Protein AF-A0A7I4FNL6-F1 (afdb_monomer_lite)

Structure (mmCIF, N/CA/C/O backbone):
data_AF-A0A7I4FNL6-F1
#
_entry.id   AF-A0A7I4FNL6-F1
#
loop_
_atom_site.group_PDB
_atom_site.id
_atom_site.type_symbol
_atom_site.label_atom_id
_atom_site.label_alt_id
_atom_site.label_comp_id
_atom_site.label_asym_id
_atom_site.label_entity_id
_atom_site.label_seq_id
_atom_site.pdbx_PDB_ins_code
_atom_site.Cartn_x
_atom_site.Cartn_y
_atom_site.Cartn_z
_atom_site.occupancy
_atom_site.B_iso_or_equiv
_atom_site.auth_seq_id
_atom_site.auth_comp_id
_atom_site.auth_asym_id
_atom_site.auth_atom_id
_atom_site.pdbx_PDB_model_num
ATOM 1 N N . MET A 1 1 ? 36.552 72.054 -56.072 1.00 45.53 1 MET A N 1
ATOM 2 C CA . MET A 1 1 ? 37.497 70.924 -55.935 1.00 45.53 1 MET A CA 1
ATOM 3 C C . MET A 1 1 ? 37.411 70.364 -54.522 1.00 45.53 1 MET A C 1
ATOM 5 O O . MET A 1 1 ? 38.025 70.955 -53.651 1.00 45.53 1 MET A O 1
ATOM 9 N N . HIS A 1 2 ? 36.645 69.297 -54.278 1.00 42.47 2 HIS A N 1
ATOM 10 C CA . HIS A 1 2 ? 36.885 68.317 -53.201 1.00 42.47 2 HIS A CA 1
ATOM 11 C C . HIS A 1 2 ? 35.805 67.223 -53.221 1.00 42.47 2 HIS A C 1
ATOM 13 O O . HIS A 1 2 ? 34.643 67.510 -53.480 1.00 42.47 2 HIS A O 1
ATOM 19 N N . ASN A 1 3 ? 36.231 65.998 -52.903 1.00 47.38 3 ASN A N 1
ATOM 20 C CA . ASN A 1 3 ? 35.445 64.810 -52.549 1.00 47.38 3 ASN A CA 1
ATOM 21 C C . ASN A 1 3 ? 34.586 64.124 -53.620 1.00 47.38 3 ASN A C 1
ATOM 23 O O . ASN A 1 3 ? 33.379 64.304 -53.679 1.00 47.38 3 ASN A O 1
ATOM 27 N N . ASN A 1 4 ? 35.207 63.196 -54.363 1.00 49.97 4 ASN A N 1
ATOM 28 C CA . ASN A 1 4 ? 34.493 62.043 -54.937 1.00 49.97 4 ASN A CA 1
ATOM 29 C C . ASN A 1 4 ? 35.347 60.758 -55.063 1.00 49.97 4 ASN A C 1
ATOM 31 O O . ASN A 1 4 ? 35.081 59.904 -55.902 1.00 49.97 4 ASN A O 1
ATOM 35 N N . ARG A 1 5 ? 36.392 60.587 -54.233 1.00 48.09 5 ARG A N 1
ATOM 36 C CA . ARG A 1 5 ? 37.308 59.421 -54.299 1.00 48.09 5 ARG A CA 1
ATOM 37 C C . ARG A 1 5 ? 37.172 58.391 -53.168 1.00 48.09 5 ARG A C 1
ATOM 39 O O . ARG A 1 5 ? 37.912 57.418 -53.170 1.00 48.09 5 ARG A O 1
ATOM 46 N N . VAL A 1 6 ? 36.233 58.556 -52.232 1.00 51.78 6 VAL A N 1
ATOM 47 C CA . VAL A 1 6 ? 36.168 57.702 -51.022 1.00 51.78 6 VAL A CA 1
ATOM 48 C C . VAL A 1 6 ? 35.180 56.525 -51.152 1.00 51.78 6 VAL A C 1
ATOM 50 O O . VAL A 1 6 ? 35.317 55.538 -50.440 1.00 51.78 6 VAL A O 1
ATOM 53 N N . GLY A 1 7 ? 34.231 56.561 -52.098 1.00 47.56 7 GLY A N 1
ATOM 54 C CA . GLY A 1 7 ? 33.171 55.538 -52.208 1.00 47.56 7 GLY A CA 1
ATOM 55 C C . GLY A 1 7 ? 33.548 54.237 -52.934 1.00 47.56 7 GLY A C 1
ATOM 56 O O . GLY A 1 7 ? 32.938 53.204 -52.683 1.00 47.56 7 GLY A O 1
ATOM 57 N N . TYR A 1 8 ? 34.557 54.255 -53.812 1.00 49.22 8 TYR A N 1
ATOM 58 C CA . TYR A 1 8 ? 34.950 53.063 -54.583 1.00 49.22 8 TYR A CA 1
ATOM 59 C C . TYR A 1 8 ? 35.929 52.147 -53.836 1.00 49.22 8 TYR A C 1
ATOM 61 O O . TYR A 1 8 ? 36.007 50.959 -54.136 1.00 49.22 8 TYR A O 1
ATOM 69 N N . PHE A 1 9 ? 36.653 52.672 -52.844 1.00 49.28 9 PHE A N 1
ATOM 70 C CA . PHE A 1 9 ? 37.642 51.894 -52.092 1.00 49.28 9 PHE A CA 1
ATOM 71 C C . PHE A 1 9 ? 36.999 51.051 -50.980 1.00 49.28 9 PHE A C 1
ATOM 73 O O . PHE A 1 9 ? 37.459 49.948 -50.697 1.00 49.28 9 PHE A O 1
ATOM 80 N N . THR A 1 10 ? 35.895 51.520 -50.393 1.00 52.59 10 THR A N 1
ATOM 81 C CA . THR A 1 10 ? 35.144 50.777 -49.368 1.00 52.59 10 THR A CA 1
ATOM 82 C C . THR A 1 10 ? 34.332 49.630 -49.972 1.00 52.59 10 THR A C 1
ATOM 84 O O . THR A 1 10 ? 34.358 48.524 -49.443 1.00 52.59 10 THR A O 1
ATOM 87 N N . PHE A 1 11 ? 33.725 49.833 -51.146 1.00 51.38 11 PHE A N 1
ATOM 88 C CA . PHE A 1 11 ? 32.967 48.783 -51.840 1.00 51.38 11 PHE A CA 1
ATOM 89 C C . PHE A 1 11 ? 33.837 47.602 -52.300 1.00 51.38 11 PHE A C 1
ATOM 91 O O . PHE A 1 11 ? 33.385 46.458 -52.297 1.00 51.38 11 PHE A O 1
ATOM 98 N N . PHE A 1 12 ? 35.094 47.858 -52.673 1.00 53.97 12 PHE A N 1
ATOM 99 C CA . PHE A 1 12 ? 36.017 46.806 -53.107 1.00 53.97 12 PHE A CA 1
ATOM 100 C C . PHE A 1 12 ? 36.556 45.982 -51.925 1.00 53.97 12 PHE A C 1
ATOM 102 O O . PHE A 1 12 ? 36.733 44.771 -52.046 1.00 53.97 12 PHE A O 1
ATOM 109 N N . ILE A 1 13 ? 36.750 46.614 -50.761 1.00 59.34 13 ILE A N 1
ATOM 110 C CA . ILE A 1 13 ? 37.157 45.939 -49.518 1.00 59.34 13 ILE A CA 1
ATOM 111 C C . ILE A 1 13 ? 36.021 45.061 -48.969 1.00 59.34 13 ILE A C 1
ATOM 113 O O . ILE A 1 13 ? 36.279 43.938 -48.534 1.00 59.34 13 ILE A O 1
ATOM 117 N N . ASP A 1 14 ? 34.766 45.509 -49.056 1.00 52.34 14 ASP A N 1
ATOM 118 C CA . ASP A 1 14 ? 33.613 44.718 -48.606 1.00 52.34 14 ASP A CA 1
ATOM 119 C C . ASP A 1 14 ? 33.331 43.506 -49.511 1.00 52.34 14 ASP A C 1
ATOM 121 O O . ASP A 1 14 ? 32.979 42.430 -49.014 1.00 52.34 14 ASP A O 1
ATOM 125 N N . LEU A 1 15 ? 33.568 43.621 -50.826 1.00 56.22 15 LEU A N 1
ATOM 126 C CA . LEU A 1 15 ? 33.456 42.481 -51.743 1.00 56.22 15 LEU A CA 1
ATOM 127 C C . LEU A 1 15 ? 34.573 41.450 -51.522 1.00 56.22 15 LEU A C 1
ATOM 129 O O . LEU A 1 15 ? 34.306 40.248 -51.552 1.00 56.22 15 LEU A O 1
ATOM 133 N N . LEU A 1 16 ? 35.803 41.901 -51.246 1.00 57.47 16 LEU A N 1
ATOM 134 C CA . LEU A 1 16 ? 36.919 41.014 -50.903 1.00 57.47 16 LEU A CA 1
ATOM 135 C C . LEU A 1 16 ? 36.714 40.321 -49.548 1.00 57.47 16 LEU A C 1
ATOM 137 O O . LEU A 1 16 ? 37.002 39.131 -49.442 1.00 57.47 16 LEU A O 1
ATOM 141 N N . ASN A 1 17 ? 36.149 40.999 -48.543 1.00 55.69 17 ASN A N 1
ATOM 142 C CA . ASN A 1 17 ? 35.817 40.377 -47.255 1.00 55.69 17 ASN A CA 1
ATOM 143 C C . ASN A 1 17 ? 34.655 39.375 -47.362 1.00 55.69 17 ASN A C 1
ATOM 145 O O . ASN A 1 17 ? 34.716 38.309 -46.746 1.00 55.69 17 ASN A O 1
ATOM 149 N N . SER A 1 18 ? 33.634 39.651 -48.185 1.00 53.25 18 SER A N 1
ATOM 150 C CA . SER A 1 18 ? 32.565 38.677 -48.465 1.00 53.25 18 SER A CA 1
ATOM 151 C C . SER A 1 18 ? 33.068 37.453 -49.236 1.00 53.25 18 SER A C 1
ATOM 153 O O . SER A 1 18 ? 32.655 36.333 -48.931 1.00 53.25 18 SER A O 1
ATOM 155 N N . LEU A 1 19 ? 34.001 37.626 -50.183 1.00 53.78 19 LEU A N 1
ATOM 156 C CA . LEU A 1 19 ? 34.633 36.497 -50.871 1.00 53.78 19 LEU A CA 1
ATOM 157 C C . LEU A 1 19 ? 35.568 35.699 -49.951 1.00 53.78 19 LEU A C 1
ATOM 159 O O . LEU A 1 19 ? 35.604 34.478 -50.058 1.00 53.78 19 LEU A O 1
ATOM 163 N N . TYR A 1 20 ? 36.280 36.347 -49.023 1.00 53.34 20 TYR A N 1
ATOM 164 C CA . TYR A 1 20 ? 37.160 35.669 -48.062 1.00 53.34 20 TYR A CA 1
ATOM 165 C C . TYR A 1 20 ? 36.369 34.832 -47.042 1.00 53.34 20 TYR A C 1
ATOM 167 O O . TYR A 1 20 ? 36.775 33.723 -46.698 1.00 53.34 20 TYR A O 1
ATOM 175 N N . LEU A 1 21 ? 35.187 35.302 -46.625 1.00 48.88 21 LEU A N 1
ATOM 176 C CA . LEU A 1 21 ? 34.258 34.540 -45.780 1.00 48.88 21 LEU A CA 1
ATOM 177 C C . LEU A 1 21 ? 33.591 33.365 -46.520 1.00 48.88 21 LEU A C 1
ATOM 179 O O . LEU A 1 21 ? 33.299 32.345 -45.895 1.00 48.88 21 LEU A O 1
ATOM 183 N N . LEU A 1 22 ? 33.397 33.464 -47.840 1.00 48.88 22 LEU A N 1
ATOM 184 C CA . LEU A 1 22 ? 32.888 32.370 -48.682 1.00 48.88 22 LEU A CA 1
ATOM 185 C C . LEU A 1 22 ? 33.974 31.339 -49.050 1.00 48.88 22 LEU A C 1
ATOM 187 O O . LEU A 1 22 ? 33.689 30.141 -49.062 1.00 48.88 22 LEU A O 1
ATOM 191 N N . LEU A 1 23 ? 35.219 31.771 -49.294 1.00 46.91 23 LEU A N 1
ATOM 192 C CA . LEU A 1 23 ? 36.354 30.886 -49.597 1.00 46.91 23 LEU A CA 1
ATOM 193 C C . LEU A 1 23 ? 36.931 30.179 -48.369 1.00 46.91 23 LEU A C 1
ATOM 195 O O . LEU A 1 23 ? 37.600 29.158 -48.521 1.00 46.91 23 LEU A O 1
ATOM 199 N N . GLN A 1 24 ? 36.654 30.661 -47.156 1.00 44.50 24 GLN A N 1
ATOM 200 C CA . GLN A 1 24 ? 37.117 29.984 -45.950 1.00 44.50 24 GLN A CA 1
ATOM 201 C C . GLN A 1 24 ? 36.397 28.681 -45.637 1.00 44.50 24 GLN A C 1
ATOM 203 O O . GLN A 1 24 ? 36.792 28.055 -44.659 1.00 44.50 24 GLN A O 1
ATOM 208 N N . GLY A 1 25 ? 35.413 28.237 -46.438 1.00 44.91 25 GLY A N 1
ATOM 209 C CA . GLY A 1 25 ? 34.984 26.832 -46.472 1.00 44.91 25 GLY A CA 1
ATOM 210 C C . GLY A 1 25 ? 34.739 26.207 -45.095 1.00 44.91 25 GLY A C 1
ATOM 211 O O . GLY A 1 25 ? 34.832 24.990 -44.932 1.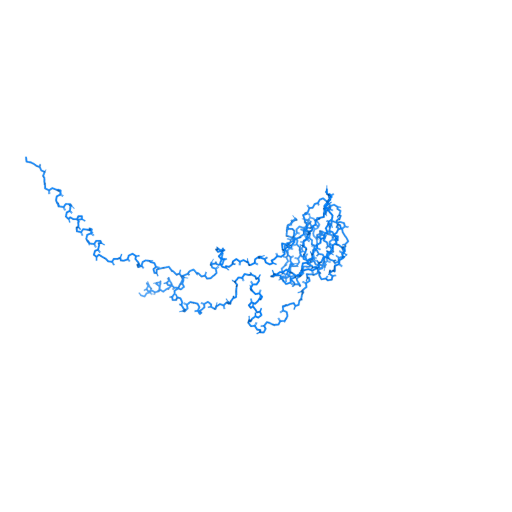00 44.91 25 GLY A O 1
ATOM 212 N N . LEU A 1 26 ? 34.439 27.030 -44.086 1.00 43.41 26 LEU A N 1
ATOM 213 C CA . LEU A 1 26 ? 34.191 26.616 -42.721 1.00 43.41 26 LEU A CA 1
ATOM 214 C C . LEU A 1 26 ? 32.729 26.247 -42.711 1.00 43.41 26 LEU A C 1
ATOM 216 O O . LEU A 1 26 ? 31.842 26.963 -42.259 1.00 43.41 26 LEU A O 1
ATOM 220 N N . CYS A 1 27 ? 32.517 25.090 -43.323 1.00 36.06 27 CYS A N 1
ATOM 221 C CA . CYS A 1 27 ? 31.355 24.263 -43.205 1.00 36.06 27 CYS A CA 1
ATOM 222 C C . CYS A 1 27 ? 30.886 24.327 -41.746 1.00 36.06 27 CYS A C 1
ATOM 224 O O . CYS A 1 27 ? 31.432 23.661 -40.865 1.00 36.06 27 CYS A O 1
ATOM 226 N N . VAL A 1 28 ? 29.845 25.122 -41.482 1.00 39.19 28 VAL A N 1
ATOM 227 C CA . VAL A 1 28 ? 29.168 25.185 -40.175 1.00 39.19 28 VAL A CA 1
ATOM 228 C C . VAL A 1 28 ? 28.601 23.798 -39.801 1.00 39.19 28 VAL A C 1
ATOM 230 O O . VAL A 1 28 ? 28.239 23.542 -38.654 1.00 39.19 28 VAL A O 1
ATOM 233 N N . CYS A 1 29 ? 28.640 22.829 -40.725 1.00 33.34 29 CYS A N 1
ATOM 234 C CA . CYS A 1 29 ? 28.421 21.410 -40.459 1.00 33.34 29 CYS A CA 1
ATOM 235 C C . CYS A 1 29 ? 29.459 20.774 -39.500 1.00 33.34 29 CYS A C 1
ATOM 237 O O . CYS A 1 29 ? 29.210 19.684 -38.983 1.00 33.34 29 CYS A O 1
ATOM 239 N N . GLY A 1 30 ? 30.598 21.423 -39.224 1.00 36.19 30 GLY A N 1
ATOM 240 C CA . GLY A 1 30 ? 31.653 20.897 -38.345 1.00 36.19 30 GLY A CA 1
ATOM 241 C C . GLY A 1 30 ? 31.393 21.030 -36.836 1.00 36.19 30 GLY A C 1
ATOM 242 O O . GLY A 1 30 ? 31.913 20.239 -36.048 1.00 36.19 30 GLY A O 1
ATOM 243 N N . LEU A 1 31 ? 30.552 21.973 -36.395 1.00 39.03 31 LEU A N 1
ATOM 244 C CA . LEU A 1 31 ? 30.350 22.243 -34.958 1.00 39.03 31 LEU A CA 1
ATOM 245 C C . LEU A 1 31 ? 29.352 21.300 -34.268 1.00 39.03 31 LEU A C 1
ATOM 247 O O . LEU A 1 31 ? 29.342 21.193 -33.040 1.00 39.03 31 LEU A O 1
ATOM 251 N N . ALA A 1 32 ? 28.575 20.522 -35.026 1.00 42.56 32 ALA A N 1
ATOM 252 C CA . ALA A 1 32 ? 27.703 19.493 -34.454 1.00 42.56 32 ALA A CA 1
ATOM 253 C C . ALA A 1 32 ? 28.482 18.283 -33.883 1.00 42.56 32 ALA A C 1
ATOM 255 O O . ALA A 1 32 ? 27.920 17.476 -33.138 1.00 42.56 32 ALA A O 1
ATOM 256 N N . ALA A 1 33 ? 29.781 18.156 -34.185 1.00 44.38 33 ALA A N 1
ATOM 257 C CA . ALA A 1 33 ? 30.621 17.033 -33.759 1.00 44.38 33 ALA A CA 1
ATOM 258 C C . ALA A 1 33 ? 31.151 17.137 -32.309 1.00 44.38 33 ALA A C 1
ATOM 260 O O . ALA A 1 33 ? 31.740 16.175 -31.799 1.00 44.38 33 ALA A O 1
ATOM 261 N N . ALA A 1 34 ? 30.934 18.270 -31.626 1.00 49.59 34 ALA A N 1
ATOM 262 C CA . ALA A 1 34 ? 31.508 18.561 -30.306 1.00 49.59 34 ALA A CA 1
ATOM 263 C C . ALA A 1 34 ? 30.605 18.203 -29.106 1.00 49.59 34 ALA A C 1
ATOM 265 O O . ALA A 1 34 ? 30.998 18.393 -27.955 1.00 49.59 34 ALA A O 1
ATOM 266 N N . MET A 1 35 ? 29.405 17.647 -29.321 1.00 57.69 35 MET A N 1
ATOM 267 C CA . MET A 1 35 ? 28.507 17.273 -28.221 1.00 57.69 35 MET A CA 1
ATOM 268 C C . MET A 1 35 ? 28.347 15.753 -28.096 1.00 57.69 35 MET A C 1
ATOM 270 O O . MET A 1 35 ? 27.782 15.086 -28.959 1.00 57.69 35 MET A O 1
ATOM 274 N N . GLY A 1 36 ? 28.818 15.185 -26.980 1.00 68.56 36 GLY A N 1
ATOM 275 C CA . GLY A 1 36 ? 28.610 13.766 -26.666 1.00 68.56 36 GLY A CA 1
ATOM 276 C C . GLY A 1 36 ? 27.123 13.380 -26.596 1.00 68.56 36 GLY A C 1
ATOM 277 O O . GLY A 1 36 ? 26.258 14.201 -26.286 1.00 68.56 36 GLY A O 1
ATOM 278 N N . ARG A 1 37 ? 26.811 12.106 -26.868 1.00 77.00 37 ARG A N 1
ATOM 279 C CA . ARG A 1 37 ? 25.421 11.618 -26.949 1.00 77.00 37 ARG A CA 1
ATOM 280 C C . ARG A 1 37 ? 24.715 11.608 -25.587 1.00 77.00 37 ARG A C 1
ATOM 282 O O . ARG A 1 37 ? 25.311 11.280 -24.562 1.00 77.00 37 ARG A O 1
ATOM 289 N N . VAL A 1 38 ? 23.404 11.871 -25.595 1.00 82.38 38 VAL A N 1
ATOM 290 C CA . VAL A 1 38 ? 22.537 11.780 -24.406 1.00 82.38 38 VAL A CA 1
ATOM 291 C C . VAL A 1 38 ? 22.453 10.330 -23.925 1.00 82.38 38 VAL A C 1
ATOM 293 O O . VAL A 1 38 ? 21.996 9.433 -24.645 1.00 82.38 38 VAL A O 1
ATOM 296 N N . ILE A 1 39 ? 22.857 10.089 -22.677 1.00 85.88 39 ILE A N 1
ATOM 297 C CA . ILE A 1 39 ? 22.873 8.741 -22.105 1.00 85.88 39 ILE A CA 1
ATOM 298 C C . ILE A 1 39 ? 21.451 8.210 -21.885 1.00 85.88 39 ILE A C 1
ATOM 300 O O . ILE A 1 39 ? 20.498 8.948 -21.625 1.00 85.88 39 ILE A O 1
ATOM 304 N N . ARG A 1 40 ? 21.294 6.879 -21.904 1.00 84.00 40 ARG A N 1
ATOM 305 C CA . ARG A 1 40 ? 19.998 6.224 -21.633 1.00 84.00 40 ARG A CA 1
ATOM 306 C C . ARG A 1 40 ? 19.394 6.657 -20.290 1.00 84.00 40 ARG A C 1
ATOM 308 O O . ARG A 1 40 ? 18.174 6.665 -20.171 1.00 84.00 40 ARG A O 1
ATOM 315 N N . ALA A 1 41 ? 20.214 6.981 -19.286 1.00 87.06 41 ALA A N 1
ATOM 316 C CA . ALA A 1 41 ? 19.735 7.450 -17.985 1.00 87.06 41 ALA A CA 1
ATOM 317 C C . ALA A 1 41 ? 18.964 8.776 -18.097 1.00 87.06 41 ALA A C 1
ATOM 319 O O . ALA A 1 41 ? 17.838 8.845 -17.618 1.00 87.06 41 ALA A O 1
ATOM 320 N N . GLN A 1 42 ? 19.506 9.758 -18.823 1.00 88.19 42 GLN A N 1
ATOM 321 C CA . GLN A 1 42 ? 18.866 11.054 -19.076 1.00 88.19 42 GLN A CA 1
ATOM 322 C C . GLN A 1 42 ? 17.583 10.892 -19.903 1.00 88.19 42 GLN A C 1
ATOM 324 O O . GLN A 1 42 ? 16.531 11.420 -19.550 1.00 88.19 42 GLN A O 1
ATOM 329 N N . ARG A 1 43 ? 17.615 10.045 -20.943 1.00 88.50 43 ARG A N 1
ATOM 330 C CA . ARG A 1 43 ? 16.442 9.791 -21.805 1.00 88.50 43 ARG A CA 1
ATOM 331 C C . ARG A 1 43 ? 15.231 9.220 -21.061 1.00 88.50 43 ARG A C 1
ATOM 333 O O . ARG A 1 43 ? 14.112 9.337 -21.550 1.00 88.50 43 ARG A O 1
ATOM 340 N N . LYS A 1 44 ? 15.427 8.584 -19.901 1.00 89.56 44 LYS A N 1
ATOM 341 C CA . LYS A 1 44 ? 14.331 8.012 -19.102 1.00 89.56 44 LYS A CA 1
ATOM 342 C C . LYS A 1 44 ? 13.421 9.074 -18.478 1.00 89.56 44 LYS A C 1
ATOM 344 O O . LYS A 1 44 ? 12.273 8.730 -18.212 1.00 89.56 44 LYS A O 1
ATOM 349 N N . GLY A 1 45 ? 13.918 10.290 -18.235 1.00 89.31 45 GLY A N 1
ATOM 350 C CA . GLY A 1 45 ? 13.143 11.390 -17.648 1.00 89.31 45 GLY A CA 1
ATOM 351 C C . GLY A 1 45 ? 12.236 12.102 -18.653 1.00 89.31 45 GLY A C 1
ATOM 352 O O . GLY A 1 45 ? 11.144 12.519 -18.296 1.00 89.31 45 GLY A O 1
ATOM 353 N N . ALA A 1 46 ? 12.627 12.136 -19.930 1.00 86.44 46 ALA A N 1
ATOM 354 C CA . ALA A 1 46 ? 11.925 12.866 -20.992 1.00 86.44 46 ALA A CA 1
ATOM 355 C C . ALA A 1 46 ? 10.544 12.293 -21.383 1.00 86.44 46 ALA A C 1
ATOM 357 O O . ALA A 1 46 ? 9.885 12.820 -22.271 1.00 86.44 46 ALA A O 1
ATOM 358 N N . GLY A 1 47 ? 10.105 11.181 -20.779 1.00 80.25 47 GLY A N 1
ATOM 359 C CA . GLY A 1 47 ? 8.759 10.652 -21.004 1.00 80.25 47 GLY A CA 1
ATOM 360 C C . GLY A 1 47 ? 8.473 10.230 -22.451 1.00 80.25 47 GLY A C 1
ATOM 361 O O . GLY A 1 47 ? 7.362 10.422 -22.919 1.00 80.25 47 GLY A O 1
ATOM 362 N N . SER A 1 48 ? 9.432 9.653 -23.171 1.00 87.94 48 SER A N 1
ATOM 363 C CA . SER A 1 48 ? 9.198 9.076 -24.505 1.00 87.94 48 SER A CA 1
ATOM 364 C C . SER A 1 48 ? 8.928 7.565 -24.404 1.00 87.94 48 SER A C 1
ATOM 366 O O . SER A 1 48 ? 8.041 7.126 -23.674 1.00 87.94 48 SER A O 1
ATOM 368 N N . ILE A 1 49 ? 9.756 6.734 -25.038 1.00 89.69 49 ILE A N 1
ATOM 369 C CA . ILE A 1 49 ? 9.665 5.259 -25.069 1.00 89.69 49 ILE A CA 1
ATOM 370 C C . ILE A 1 49 ? 9.707 4.630 -23.656 1.00 89.69 49 ILE A C 1
ATOM 372 O O . ILE A 1 49 ? 9.320 3.483 -23.441 1.00 89.69 49 ILE A O 1
ATOM 376 N N . PHE A 1 50 ? 10.197 5.374 -22.662 1.00 91.19 50 PHE A N 1
ATOM 377 C CA . PHE A 1 50 ? 10.354 4.919 -21.281 1.00 91.19 50 PHE A CA 1
ATOM 378 C C . PHE A 1 50 ? 9.123 5.145 -20.391 1.00 91.19 50 PHE A C 1
ATOM 380 O O . PHE A 1 50 ? 9.222 4.891 -19.185 1.00 91.19 50 PHE A O 1
ATOM 387 N N . ARG A 1 51 ? 7.986 5.593 -20.945 1.00 92.75 51 ARG A N 1
ATOM 388 C CA . ARG A 1 51 ? 6.712 5.647 -20.211 1.00 92.75 51 ARG A CA 1
ATOM 389 C C . ARG A 1 51 ? 6.270 4.248 -19.767 1.00 92.75 51 ARG A C 1
ATOM 391 O O . ARG A 1 51 ? 6.660 3.224 -20.331 1.00 92.75 51 ARG A O 1
ATOM 398 N N . SER A 1 52 ? 5.485 4.194 -18.695 1.00 92.62 52 SER A N 1
ATOM 399 C CA . SER A 1 52 ? 4.872 2.946 -18.239 1.00 92.62 52 SER A CA 1
ATOM 400 C C . SER A 1 52 ? 3.741 2.526 -19.171 1.00 92.62 52 SER A C 1
ATOM 402 O O . SER A 1 52 ? 2.900 3.356 -19.504 1.00 92.62 52 SER A O 1
ATOM 404 N N . HIS A 1 53 ? 3.648 1.238 -19.495 1.00 93.31 53 HIS A N 1
ATOM 405 C CA . HIS A 1 53 ? 2.473 0.678 -20.154 1.00 93.31 53 HIS A CA 1
ATOM 406 C C . HIS A 1 53 ? 1.319 0.606 -19.142 1.00 93.31 53 HIS A C 1
ATOM 408 O O . HIS A 1 53 ? 1.369 -0.155 -18.172 1.00 93.31 53 HIS A O 1
ATOM 414 N N . THR A 1 54 ? 0.301 1.445 -19.328 1.00 92.69 54 THR A N 1
ATOM 415 C CA . THR A 1 54 ? -0.836 1.581 -18.400 1.00 92.69 54 THR A CA 1
ATOM 416 C C . THR A 1 54 ? -2.123 0.939 -18.907 1.00 92.69 54 THR A C 1
ATOM 418 O O . THR A 1 54 ? -2.999 0.678 -18.094 1.00 92.69 54 THR A O 1
ATOM 421 N N . HIS A 1 55 ? -2.218 0.606 -20.198 1.00 91.12 55 HIS A N 1
ATOM 422 C CA . HIS A 1 55 ? -3.447 0.130 -20.852 1.00 91.12 55 HIS A CA 1
ATOM 423 C C . HIS A 1 55 ? -4.142 -1.047 -20.143 1.00 91.12 55 HIS A C 1
ATOM 425 O O . HIS A 1 55 ? -5.361 -1.103 -20.071 1.00 91.12 55 HIS A O 1
ATOM 431 N N . ARG A 1 56 ? -3.378 -2.007 -19.605 1.00 92.38 56 ARG A N 1
ATOM 432 C CA . ARG A 1 56 ? -3.934 -3.206 -18.946 1.00 92.38 56 ARG A CA 1
ATOM 433 C C . ARG A 1 56 ? -4.116 -3.056 -17.429 1.00 92.38 56 ARG A C 1
ATOM 435 O O . ARG A 1 56 ? -4.616 -3.982 -16.788 1.00 92.38 56 ARG A O 1
ATOM 442 N N . ARG A 1 57 ? -3.713 -1.919 -16.846 1.00 94.19 57 ARG A N 1
ATOM 443 C CA . ARG A 1 57 ? -3.802 -1.697 -15.398 1.00 94.19 57 ARG A CA 1
ATOM 444 C C . ARG A 1 57 ? -5.253 -1.488 -14.982 1.00 94.19 57 ARG A C 1
ATOM 446 O O . ARG A 1 57 ? -5.974 -0.703 -15.583 1.00 94.19 57 ARG A O 1
ATOM 453 N N . LYS A 1 58 ? -5.672 -2.156 -13.911 1.00 93.44 58 LYS A N 1
ATOM 454 C CA . LYS A 1 58 ? -7.035 -2.114 -13.366 1.00 93.44 58 LYS A CA 1
ATOM 455 C C . LYS A 1 58 ? -7.343 -0.813 -12.626 1.00 93.44 58 LYS A C 1
ATOM 457 O O . LYS A 1 58 ? -8.520 -0.505 -12.437 1.00 93.44 58 LYS A O 1
ATOM 462 N N . GLY A 1 59 ? -6.316 -0.083 -12.187 1.00 92.94 59 GLY A N 1
ATOM 463 C CA . GLY A 1 59 ? -6.429 1.214 -11.516 1.00 92.94 59 GLY A CA 1
ATOM 464 C C . GLY A 1 59 ? -5.402 1.412 -10.393 1.00 92.94 59 GLY A C 1
ATOM 465 O O . GLY A 1 59 ? -4.572 0.532 -10.131 1.00 92.94 59 GLY A O 1
ATOM 466 N N . PRO A 1 60 ? -5.426 2.572 -9.718 1.00 94.00 60 PRO A N 1
ATOM 467 C CA . PRO A 1 60 ? -4.626 2.788 -8.523 1.00 94.00 60 PRO A CA 1
ATOM 468 C C . PRO A 1 60 ? -5.157 1.923 -7.374 1.00 94.00 60 PRO A C 1
ATOM 470 O O . PRO A 1 60 ? -6.362 1.822 -7.162 1.00 94.00 60 PRO A O 1
ATOM 473 N N . ALA A 1 61 ? -4.238 1.302 -6.640 1.00 94.62 61 ALA A N 1
ATOM 474 C CA . ALA A 1 61 ? -4.548 0.624 -5.390 1.00 94.62 61 ALA A CA 1
ATOM 475 C C . ALA A 1 61 ? -4.368 1.628 -4.254 1.00 94.62 61 ALA A C 1
ATOM 477 O O . ALA A 1 61 ? -3.252 2.103 -4.045 1.00 94.62 61 ALA A O 1
ATOM 478 N N . GLN A 1 62 ? -5.442 2.020 -3.592 1.00 95.06 62 GLN A N 1
ATOM 479 C CA . GLN A 1 62 ? -5.448 3.090 -2.601 1.00 95.06 62 GLN A CA 1
ATOM 480 C C . GLN A 1 62 ? -6.515 2.785 -1.558 1.00 95.06 62 GLN A C 1
ATOM 482 O O . GLN A 1 62 ? -7.545 2.197 -1.885 1.00 95.06 62 GLN A O 1
ATOM 487 N N . PHE A 1 63 ? -6.298 3.220 -0.319 1.00 95.00 63 PHE A N 1
ATOM 488 C CA . PHE A 1 63 ? -7.387 3.253 0.655 1.00 95.00 63 PHE A CA 1
ATOM 489 C C . PHE A 1 63 ? -8.505 4.179 0.189 1.00 95.00 63 PHE A C 1
ATOM 491 O O . PHE A 1 63 ? -8.346 4.967 -0.745 1.00 95.00 63 PHE A O 1
ATOM 498 N N . ARG A 1 64 ? -9.645 4.122 0.862 1.00 93.94 64 ARG A N 1
ATOM 499 C CA . ARG A 1 64 ? -10.732 5.065 0.624 1.00 93.94 64 ARG A CA 1
ATOM 500 C C . ARG A 1 64 ? -10.315 6.487 1.023 1.00 93.94 64 ARG A C 1
ATOM 502 O O . ARG A 1 64 ? -9.314 6.700 1.722 1.00 93.94 64 ARG A O 1
ATOM 509 N N . SER A 1 65 ? -11.070 7.478 0.570 1.00 92.12 65 SER A N 1
ATOM 510 C CA . SER A 1 65 ? -10.960 8.842 1.094 1.00 92.12 65 SER A CA 1
ATOM 511 C C . SER A 1 65 ? -11.180 8.844 2.608 1.00 92.12 65 SER A C 1
ATOM 513 O O . SER A 1 65 ? -12.109 8.197 3.085 1.00 92.12 65 SER A O 1
ATOM 515 N N . LEU A 1 66 ? -10.344 9.575 3.347 1.00 92.50 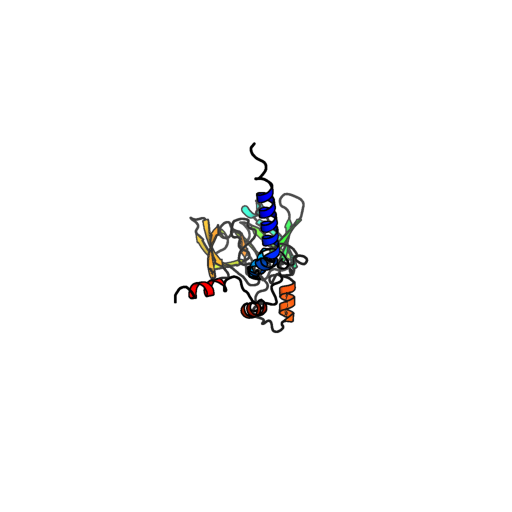66 LEU A N 1
ATOM 516 C CA . LEU A 1 66 ? -10.482 9.705 4.795 1.00 92.50 66 LEU A CA 1
ATOM 517 C C . LEU A 1 66 ? -11.689 10.596 5.128 1.00 92.50 66 LEU A C 1
ATOM 519 O O . LEU A 1 66 ? -11.581 11.823 5.112 1.00 92.50 66 LEU A O 1
ATOM 523 N N . ASP A 1 67 ? -12.824 9.974 5.427 1.00 92.75 67 ASP A N 1
ATOM 524 C CA . ASP A 1 67 ? -14.085 10.637 5.755 1.00 92.75 67 ASP A CA 1
ATOM 525 C C . ASP A 1 67 ? -14.380 10.627 7.265 1.00 92.75 67 ASP A C 1
ATOM 527 O O . ASP A 1 67 ? -13.608 10.118 8.081 1.00 92.75 67 ASP A O 1
ATOM 531 N N . TYR A 1 68 ? -15.516 11.212 7.647 1.00 93.56 68 TYR A N 1
ATOM 532 C CA . TYR A 1 68 ? -15.966 11.257 9.039 1.00 93.56 68 TYR A CA 1
ATOM 533 C C . TYR A 1 68 ? -16.173 9.853 9.637 1.00 93.56 68 TYR A C 1
ATOM 535 O O . TYR A 1 68 ? -15.803 9.612 10.788 1.00 93.56 68 TYR A O 1
ATOM 543 N N . ALA A 1 69 ? -16.701 8.916 8.839 1.00 92.88 69 ALA A N 1
ATOM 544 C CA . ALA A 1 69 ? -16.955 7.543 9.267 1.00 92.88 69 ALA A CA 1
ATOM 545 C C . ALA A 1 69 ? -15.662 6.826 9.685 1.00 92.88 69 ALA A C 1
ATOM 547 O O . ALA A 1 69 ? -15.631 6.202 10.741 1.00 92.88 69 ALA A O 1
ATOM 548 N N . GLU A 1 70 ? -14.574 6.964 8.921 1.00 92.62 70 GLU A N 1
ATOM 549 C CA . GLU A 1 70 ? -13.281 6.368 9.281 1.00 92.62 70 GLU A CA 1
ATOM 550 C C . GLU A 1 70 ? -12.574 7.092 10.435 1.00 92.62 70 GLU A C 1
ATOM 552 O O . GLU A 1 70 ? -11.896 6.445 11.236 1.00 92.62 70 GLU A O 1
ATOM 557 N N . ARG A 1 71 ? -12.726 8.418 10.556 1.00 92.75 71 ARG A N 1
ATOM 558 C CA . ARG A 1 71 ? -12.082 9.189 11.635 1.00 92.75 71 ARG A CA 1
ATOM 559 C C . ARG A 1 71 ? -12.659 8.869 13.016 1.00 92.75 71 ARG A C 1
ATOM 561 O O . ARG A 1 71 ? -11.889 8.724 13.968 1.00 92.75 71 ARG A O 1
ATOM 568 N N . ASN A 1 72 ? -13.984 8.749 13.118 1.00 93.38 72 ASN A N 1
ATOM 569 C CA . ASN A 1 72 ? -14.686 8.642 14.403 1.00 93.38 72 ASN A CA 1
ATOM 570 C C . ASN A 1 72 ? -15.281 7.256 14.680 1.00 93.38 72 ASN A C 1
ATOM 572 O O . ASN A 1 72 ? -15.468 6.890 15.843 1.00 93.38 72 ASN A O 1
ATOM 576 N N . GLY A 1 73 ? -15.554 6.474 13.638 1.00 94.38 73 GLY A N 1
ATOM 577 C CA . GLY A 1 73 ? -16.189 5.166 13.740 1.00 94.38 73 GLY A CA 1
ATOM 578 C C . GLY A 1 73 ? -15.463 4.111 12.920 1.00 94.38 73 GLY A C 1
ATOM 579 O O . GLY A 1 73 ? -14.233 4.020 12.939 1.00 94.38 73 GLY A O 1
ATOM 580 N N . TYR A 1 74 ? -16.251 3.294 12.233 1.00 94.94 74 TYR A N 1
ATOM 581 C CA . TYR A 1 74 ? -15.787 2.345 11.238 1.00 94.94 74 TYR A CA 1
ATOM 582 C C . TYR A 1 74 ? -16.787 2.289 10.081 1.00 94.94 74 TYR A C 1
ATOM 584 O O . TYR A 1 74 ? -17.975 2.563 10.247 1.00 94.94 74 TYR A O 1
ATOM 592 N N . ILE A 1 75 ? -16.307 1.903 8.906 1.00 95.38 75 ILE A N 1
ATOM 593 C CA . ILE A 1 75 ? -17.133 1.556 7.757 1.00 95.38 75 ILE A CA 1
ATOM 594 C C . ILE A 1 75 ? -16.875 0.104 7.375 1.00 95.38 75 ILE A C 1
ATOM 596 O O . ILE A 1 75 ? -15.738 -0.368 7.387 1.00 95.38 75 ILE A O 1
ATOM 600 N N . LYS A 1 76 ? -17.950 -0.601 7.030 1.00 95.56 76 LYS A N 1
ATOM 601 C CA . LYS A 1 76 ? -17.912 -1.984 6.563 1.00 95.56 76 LYS A CA 1
ATOM 602 C C . LYS A 1 76 ? -17.881 -2.015 5.036 1.00 95.56 76 LYS A C 1
ATOM 604 O O . LYS A 1 76 ? -18.725 -1.403 4.377 1.00 95.56 76 LYS A O 1
ATOM 609 N N . GLY A 1 77 ? -16.924 -2.743 4.481 1.00 96.25 77 GLY A N 1
ATOM 610 C CA . GLY A 1 77 ? -16.827 -3.077 3.065 1.00 96.25 77 GLY A CA 1
ATOM 611 C C . GLY A 1 77 ? -16.865 -4.583 2.850 1.00 96.25 77 GLY A C 1
ATOM 612 O O . GLY A 1 77 ? -16.559 -5.351 3.757 1.00 96.25 77 GLY A O 1
ATOM 613 N N . VAL A 1 78 ? -17.240 -5.005 1.646 1.00 97.00 78 VAL A N 1
ATOM 614 C CA . VAL A 1 78 ? -17.207 -6.414 1.226 1.00 97.00 78 VAL A CA 1
ATOM 615 C C . VAL A 1 78 ? -16.159 -6.581 0.143 1.00 97.00 78 VAL A C 1
ATOM 617 O O . VAL A 1 78 ? -16.192 -5.859 -0.859 1.00 97.00 78 VAL A O 1
ATOM 620 N N . VAL A 1 79 ? -15.255 -7.543 0.307 1.00 97.31 79 VAL A N 1
ATOM 621 C CA . VAL A 1 79 ? -14.341 -7.954 -0.761 1.00 97.31 79 VAL A CA 1
ATOM 622 C C . VAL A 1 79 ? -15.163 -8.644 -1.842 1.00 97.31 79 VAL A C 1
ATOM 624 O O . VAL A 1 79 ? -15.671 -9.738 -1.648 1.00 97.31 79 VAL A O 1
ATOM 627 N N . SER A 1 80 ? -15.337 -7.993 -2.985 1.00 95.31 80 SER A N 1
ATOM 628 C CA . SER A 1 80 ? -16.093 -8.554 -4.105 1.00 95.31 80 SER A CA 1
ATOM 629 C C . SER A 1 80 ? -15.277 -9.615 -4.837 1.00 95.31 80 SER A C 1
ATOM 631 O O . SER A 1 80 ? -15.782 -10.689 -5.126 1.00 95.31 80 SER A O 1
ATOM 633 N N . GLU A 1 81 ? -14.006 -9.323 -5.112 1.00 95.38 81 GLU A N 1
ATOM 634 C CA . GLU A 1 81 ? -13.100 -10.242 -5.803 1.00 95.38 81 GLU A CA 1
ATOM 635 C C . GLU A 1 81 ? -11.633 -9.865 -5.567 1.00 95.38 81 GLU A C 1
ATOM 637 O O . GLU A 1 81 ? -11.302 -8.690 -5.349 1.00 95.38 81 GLU A O 1
ATOM 642 N N . VAL A 1 82 ? -10.754 -10.864 -5.658 1.00 95.56 82 VAL A N 1
ATOM 643 C CA . VAL A 1 82 ? -9.296 -10.704 -5.652 1.00 95.56 82 VAL A CA 1
ATOM 644 C C . VAL A 1 82 ? -8.797 -10.828 -7.092 1.00 95.56 82 VAL A C 1
ATOM 646 O O . VAL A 1 82 ? -9.005 -11.841 -7.751 1.00 95.56 82 VAL A O 1
ATOM 649 N N . VAL A 1 83 ? -8.165 -9.777 -7.611 1.00 95.62 83 VAL A N 1
ATOM 650 C CA . VAL A 1 83 ? -7.849 -9.610 -9.036 1.00 95.62 83 VAL A CA 1
ATOM 651 C C . VAL A 1 83 ? -6.366 -9.332 -9.238 1.00 95.62 83 VAL A C 1
ATOM 653 O O . VAL A 1 83 ? -5.751 -8.532 -8.529 1.00 95.62 83 VAL A O 1
ATOM 656 N N . HIS A 1 84 ? -5.791 -9.933 -10.277 1.00 95.56 84 HIS A N 1
ATOM 657 C CA . HIS A 1 84 ? -4.438 -9.618 -10.722 1.00 95.56 84 HIS A CA 1
ATOM 658 C C . HIS A 1 84 ? -4.387 -8.302 -11.525 1.00 95.56 84 HIS A C 1
ATOM 660 O O . HIS A 1 84 ? -5.128 -8.111 -12.493 1.00 95.56 84 HIS A O 1
ATOM 666 N N . ASP A 1 85 ? -3.472 -7.401 -11.154 1.00 94.88 85 ASP A N 1
ATOM 667 C CA . ASP A 1 85 ? -3.193 -6.159 -11.884 1.00 94.88 85 ASP A CA 1
ATOM 668 C C . ASP A 1 85 ? -1.894 -6.270 -12.686 1.00 94.88 85 ASP A C 1
ATOM 670 O O . ASP A 1 85 ? -0.822 -6.544 -12.136 1.00 94.88 85 ASP A O 1
ATOM 674 N N . SER A 1 86 ? -1.966 -6.005 -13.992 1.00 91.19 86 SER A N 1
ATOM 675 C CA . SER A 1 86 ? -0.808 -6.138 -14.872 1.00 91.19 86 SER A CA 1
ATOM 676 C C . SER A 1 86 ? 0.314 -5.188 -14.439 1.00 91.19 86 SER A C 1
ATOM 678 O O . SER A 1 86 ? 0.156 -3.966 -14.451 1.00 91.19 86 SER A O 1
ATOM 680 N N . GLY A 1 87 ? 1.468 -5.747 -14.075 1.00 91.12 87 GLY A N 1
ATOM 681 C CA . GLY A 1 87 ? 2.629 -4.983 -13.614 1.00 91.12 87 GLY A CA 1
ATOM 682 C C . GLY A 1 87 ? 2.800 -4.934 -12.093 1.00 91.12 87 GLY A C 1
ATOM 683 O O . GLY A 1 87 ? 3.852 -4.469 -11.637 1.00 91.12 87 GLY A O 1
ATOM 684 N N . ARG A 1 88 ? 1.850 -5.470 -11.317 1.00 94.12 88 ARG A N 1
ATOM 685 C CA . ARG A 1 88 ? 2.010 -5.732 -9.880 1.00 94.12 88 ARG A CA 1
ATOM 686 C C . ARG A 1 88 ? 2.351 -7.198 -9.634 1.00 94.12 88 ARG A C 1
ATOM 688 O O . ARG A 1 88 ? 1.978 -8.075 -10.403 1.00 94.12 88 ARG A O 1
ATOM 695 N N . GLY A 1 89 ? 3.124 -7.440 -8.577 1.00 92.62 89 GLY A N 1
ATOM 696 C CA . GLY A 1 89 ? 3.276 -8.783 -8.009 1.00 92.62 89 GLY A CA 1
ATOM 697 C C . GLY A 1 89 ? 2.167 -9.089 -7.006 1.00 92.62 89 GLY A C 1
ATOM 698 O O . GLY A 1 89 ? 1.685 -10.211 -6.966 1.00 92.62 89 GLY A O 1
ATOM 699 N N . ALA A 1 90 ? 1.750 -8.074 -6.242 1.00 95.50 90 ALA A N 1
ATOM 700 C CA . ALA A 1 90 ? 0.694 -8.193 -5.248 1.00 95.50 90 ALA A CA 1
ATOM 701 C C . ALA A 1 90 ? -0.686 -8.187 -5.927 1.00 95.50 90 ALA A C 1
ATOM 703 O O . ALA A 1 90 ? -0.908 -7.349 -6.817 1.00 95.50 90 ALA A O 1
ATOM 704 N N . PRO A 1 91 ? -1.608 -9.075 -5.521 1.00 96.31 91 PRO A N 1
ATOM 705 C CA . PRO A 1 91 ? -2.986 -9.024 -5.975 1.00 96.31 91 PRO A CA 1
ATOM 706 C C . PRO A 1 91 ? -3.716 -7.809 -5.388 1.00 96.31 91 PRO A C 1
ATOM 708 O O . PRO A 1 91 ? -3.319 -7.235 -4.369 1.00 96.31 91 PRO A O 1
ATOM 711 N N . LEU A 1 92 ? -4.781 -7.391 -6.067 1.00 96.38 92 LEU A N 1
ATOM 712 C CA . LEU A 1 92 ? -5.661 -6.320 -5.615 1.00 96.38 92 LEU A CA 1
ATOM 713 C C . LEU A 1 92 ? -6.991 -6.900 -5.155 1.00 96.38 92 LEU A C 1
ATOM 715 O O . LEU A 1 92 ? -7.552 -7.755 -5.827 1.00 96.38 92 LEU A O 1
ATOM 719 N N . CYS A 1 93 ? -7.541 -6.362 -4.077 1.00 96.38 93 CYS A N 1
ATOM 720 C CA . CYS A 1 93 ? -8.905 -6.653 -3.653 1.00 96.38 93 CYS A CA 1
ATOM 721 C C . CYS A 1 93 ? -9.829 -5.541 -4.145 1.00 96.38 93 CYS A C 1
ATOM 723 O O . CYS A 1 93 ? -9.591 -4.364 -3.859 1.00 96.38 93 CYS A O 1
ATOM 725 N N . LYS A 1 94 ? -10.902 -5.886 -4.860 1.00 96.62 94 LYS A N 1
ATOM 726 C CA . LYS A 1 94 ? -12.004 -4.945 -5.087 1.00 96.62 94 LYS A CA 1
ATOM 727 C C . LYS A 1 94 ? -12.898 -4.966 -3.859 1.00 96.62 94 LYS A C 1
ATOM 729 O O . LYS A 1 94 ? -13.524 -5.982 -3.581 1.00 96.62 94 LYS A O 1
ATOM 734 N N . VAL A 1 95 ? -12.958 -3.854 -3.140 1.00 96.69 95 VAL A N 1
ATOM 735 C CA . VAL A 1 95 ? -13.782 -3.717 -1.939 1.00 96.69 95 VAL A CA 1
ATOM 736 C C . VAL A 1 95 ? -14.941 -2.785 -2.250 1.00 96.69 95 VAL A C 1
ATOM 738 O O . VAL A 1 95 ? -14.750 -1.656 -2.702 1.00 96.69 95 VAL A O 1
ATOM 741 N N . THR A 1 96 ? -16.156 -3.272 -2.031 1.00 96.62 96 THR A N 1
ATOM 742 C CA . THR A 1 96 ? -17.377 -2.498 -2.229 1.00 96.62 96 THR A CA 1
ATOM 743 C C . THR A 1 96 ? -17.866 -1.983 -0.883 1.00 96.62 96 THR A C 1
ATOM 745 O O . THR A 1 96 ? -18.223 -2.762 -0.002 1.00 96.62 96 THR A O 1
ATOM 748 N N . PHE A 1 97 ? -17.899 -0.662 -0.741 1.00 96.38 97 PHE A N 1
ATOM 749 C CA . PHE A 1 97 ? -18.431 0.052 0.415 1.00 96.38 97 PHE A CA 1
ATOM 750 C C . PHE A 1 97 ? -19.789 0.669 0.081 1.00 96.38 97 PHE A C 1
ATOM 752 O O . PHE A 1 97 ? -20.072 1.018 -1.070 1.00 96.38 97 PHE A O 1
ATOM 759 N N . ARG A 1 98 ? -20.632 0.865 1.094 1.00 95.12 98 ARG A N 1
ATOM 760 C CA . ARG A 1 98 ? -21.811 1.731 0.974 1.00 95.12 98 ARG A CA 1
ATOM 761 C C . ARG A 1 98 ? -21.373 3.181 1.158 1.00 95.12 98 ARG A C 1
ATOM 763 O O . ARG A 1 98 ? -20.600 3.473 2.061 1.00 95.12 98 ARG A O 1
ATOM 770 N N . HIS A 1 99 ? -21.837 4.091 0.309 1.00 93.69 99 HIS A N 1
ATOM 771 C CA . HIS A 1 99 ? -21.510 5.502 0.482 1.00 93.69 99 HIS A CA 1
ATOM 772 C C . HIS A 1 99 ? -22.224 6.067 1.723 1.00 93.69 99 HIS A C 1
ATOM 774 O O . HIS A 1 99 ? -23.420 5.819 1.877 1.00 93.69 99 HIS A O 1
ATOM 780 N N . PRO A 1 100 ? -21.542 6.852 2.577 1.00 90.12 100 PRO A N 1
ATOM 781 C CA . PRO A 1 100 ? -22.133 7.360 3.818 1.00 90.12 100 PRO A CA 1
ATOM 782 C C . PRO A 1 100 ? -23.278 8.356 3.579 1.00 90.12 100 PRO A C 1
ATOM 784 O O . PRO A 1 100 ? -24.283 8.303 4.270 1.00 90.12 100 PRO A O 1
ATOM 787 N N . PHE A 1 101 ? -23.159 9.231 2.573 1.00 90.25 101 PHE A N 1
ATOM 788 C CA . PHE A 1 101 ? -24.115 10.336 2.356 1.00 90.25 101 PHE A CA 1
ATOM 789 C C . PHE A 1 101 ? -25.130 10.136 1.222 1.00 90.25 101 PHE A C 1
ATOM 791 O O . PHE A 1 101 ? -25.983 10.984 1.005 1.00 90.25 101 PHE A O 1
ATOM 798 N N . ARG A 1 102 ? -24.986 9.098 0.393 1.00 92.94 102 ARG A N 1
ATOM 799 C CA . ARG A 1 102 ? -25.765 8.950 -0.851 1.00 92.94 102 ARG A CA 1
ATOM 800 C C . ARG A 1 102 ? -26.127 7.490 -1.039 1.00 92.94 102 ARG A C 1
ATOM 802 O O . ARG A 1 102 ? -25.346 6.619 -0.661 1.00 92.94 102 ARG A O 1
ATOM 809 N N . PH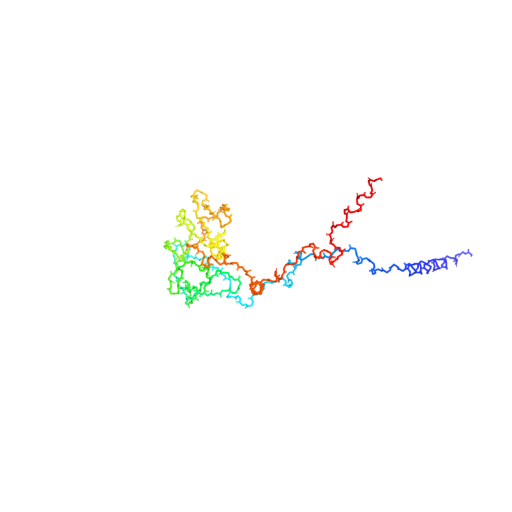E A 1 103 ? -27.249 7.212 -1.693 1.00 93.94 103 PHE A N 1
ATOM 810 C CA . PHE A 1 103 ? -27.638 5.849 -2.052 1.00 93.94 103 PHE A CA 1
ATOM 811 C C . PHE A 1 103 ? -26.820 5.334 -3.251 1.00 93.94 103 PHE A C 1
ATOM 813 O O . PHE A 1 103 ? -27.306 5.198 -4.367 1.00 93.94 103 PHE A O 1
ATOM 820 N N . LYS A 1 104 ? -25.519 5.104 -3.036 1.00 94.75 104 LYS A N 1
ATOM 821 C CA . LYS A 1 104 ? -24.598 4.536 -4.030 1.00 94.75 104 LYS A CA 1
ATOM 822 C C . LYS A 1 104 ? -23.576 3.614 -3.371 1.00 94.75 104 LYS A C 1
ATOM 824 O O . LYS A 1 104 ? -23.262 3.755 -2.189 1.00 94.75 104 LYS A O 1
ATOM 829 N N . ARG A 1 105 ? -23.017 2.688 -4.150 1.00 93.94 105 ARG A N 1
ATOM 830 C CA . ARG A 1 105 ? -21.904 1.825 -3.723 1.00 93.94 105 ARG A CA 1
ATOM 831 C C . ARG A 1 105 ? -20.579 2.394 -4.238 1.00 93.94 105 ARG A C 1
ATOM 833 O O . ARG A 1 105 ? -20.462 2.711 -5.418 1.00 93.94 105 ARG A O 1
ATOM 840 N N . GLN A 1 106 ? -19.586 2.530 -3.364 1.00 93.06 106 GLN A N 1
ATOM 841 C CA . GLN A 1 106 ? -18.223 2.932 -3.716 1.00 93.06 106 GLN A CA 1
ATOM 842 C C . GLN A 1 106 ? -17.360 1.687 -3.906 1.00 93.06 106 GLN A C 1
ATOM 844 O O . GLN A 1 106 ? -17.184 0.907 -2.975 1.00 93.06 106 GLN A O 1
ATOM 849 N N . LYS A 1 107 ? -16.826 1.499 -5.115 1.00 94.56 107 LYS A N 1
ATOM 850 C CA . LYS A 1 107 ? -15.904 0.403 -5.429 1.00 94.56 107 LYS A CA 1
ATOM 851 C C . LYS A 1 107 ? -14.474 0.915 -5.325 1.00 94.56 107 LYS A C 1
ATOM 853 O O . LYS A 1 107 ? -14.022 1.662 -6.191 1.00 94.56 107 LYS A O 1
ATOM 858 N N . GLU A 1 108 ? -13.770 0.490 -4.291 1.00 95.25 108 GLU A N 1
ATOM 859 C CA . GLU A 1 108 ? -12.365 0.812 -4.073 1.00 95.25 108 GLU A CA 1
ATOM 860 C C . GLU A 1 108 ? -11.479 -0.392 -4.392 1.00 95.25 108 GLU A C 1
ATOM 862 O O . GLU A 1 108 ? -11.927 -1.540 -4.429 1.00 95.25 108 GLU A O 1
ATOM 867 N N . ARG A 1 109 ? -10.202 -0.130 -4.668 1.00 95.12 109 ARG A N 1
ATOM 868 C CA . ARG A 1 109 ? -9.210 -1.169 -4.970 1.00 95.12 109 ARG A CA 1
ATOM 869 C C . ARG A 1 109 ? -8.127 -1.118 -3.913 1.00 95.12 109 ARG A C 1
ATOM 871 O O . ARG A 1 109 ? -7.320 -0.191 -3.904 1.00 95.12 109 ARG A O 1
ATOM 878 N N . PHE A 1 110 ? -8.109 -2.100 -3.030 1.00 95.56 110 PHE A N 1
ATOM 879 C CA . PHE A 1 110 ? -7.108 -2.208 -1.980 1.00 95.56 110 PHE A CA 1
ATOM 880 C C . PHE A 1 110 ? -5.990 -3.147 -2.421 1.00 95.56 110 PHE A C 1
ATOM 882 O O . PHE A 1 110 ? -6.142 -3.939 -3.354 1.00 95.56 110 PHE A O 1
ATOM 889 N N . ILE A 1 111 ? -4.846 -3.037 -1.756 1.00 96.44 111 ILE A N 1
ATOM 890 C CA . ILE A 1 111 ? -3.839 -4.093 -1.808 1.00 96.44 111 ILE A CA 1
ATOM 891 C C . ILE A 1 111 ? -4.378 -5.252 -0.976 1.00 96.44 111 ILE A C 1
ATOM 893 O O . ILE A 1 111 ? -4.925 -5.016 0.098 1.00 96.44 111 ILE A O 1
ATOM 897 N N . ALA A 1 112 ? -4.265 -6.471 -1.489 1.00 96.56 112 ALA A N 1
ATOM 898 C CA . ALA A 1 112 ? -4.661 -7.651 -0.742 1.00 96.56 112 ALA A CA 1
ATOM 899 C C . ALA A 1 112 ? -3.643 -7.936 0.370 1.00 96.56 112 ALA A C 1
ATOM 901 O O . ALA A 1 112 ? -2.446 -8.063 0.087 1.00 96.56 112 ALA A O 1
ATOM 902 N N . ALA A 1 113 ? -4.120 -8.061 1.605 1.00 96.06 113 ALA A N 1
ATOM 903 C CA . ALA A 1 113 ? -3.367 -8.731 2.651 1.00 96.06 113 ALA A CA 1
ATOM 904 C C . ALA A 1 113 ? -3.438 -10.251 2.444 1.00 96.06 113 ALA A C 1
ATOM 906 O O . ALA A 1 113 ? -4.382 -10.773 1.843 1.00 96.06 113 ALA A O 1
ATOM 907 N N . GLU A 1 114 ? -2.419 -10.959 2.905 1.00 95.06 114 GLU A N 1
ATOM 908 C CA . GLU A 1 114 ? -2.417 -12.417 2.907 1.00 95.06 114 GLU A CA 1
ATOM 909 C C . GLU A 1 114 ? -3.576 -12.958 3.755 1.00 95.06 114 GLU A C 1
ATOM 911 O O . GLU A 1 114 ? -3.910 -12.395 4.793 1.00 95.06 114 GLU A O 1
ATOM 916 N N . GLY A 1 115 ? -4.243 -14.008 3.272 1.00 92.88 115 GLY A N 1
ATOM 917 C CA . GLY A 1 115 ? -5.439 -14.560 3.914 1.00 92.88 115 GLY A CA 1
ATOM 918 C C . GLY A 1 115 ? -6.749 -13.826 3.598 1.00 92.88 115 GLY A C 1
ATOM 919 O O . GLY A 1 115 ? -7.801 -14.274 4.046 1.00 92.88 115 GLY A O 1
ATOM 920 N N . MET A 1 116 ? -6.733 -12.742 2.807 1.00 95.50 116 MET A N 1
ATOM 921 C CA . MET A 1 116 ? -7.982 -12.123 2.349 1.00 95.50 116 MET A CA 1
ATOM 922 C C . MET A 1 116 ? -8.714 -12.988 1.316 1.00 95.50 116 MET A C 1
ATOM 924 O O . MET A 1 116 ? -8.103 -13.465 0.359 1.00 95.50 116 MET A O 1
ATOM 928 N N . TYR A 1 117 ? -10.035 -13.114 1.455 1.00 95.38 117 TYR A N 1
ATOM 929 C CA . TYR A 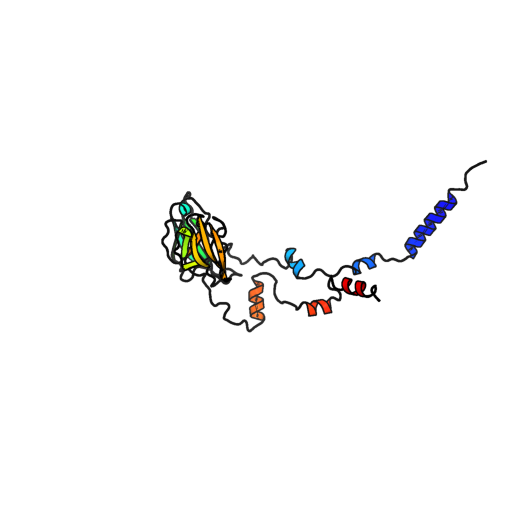1 117 ? -10.884 -13.928 0.574 1.00 95.38 117 TYR A CA 1
ATOM 930 C C . TYR A 1 117 ? -12.096 -13.150 0.034 1.00 95.38 117 TYR A C 1
ATOM 932 O O . TYR A 1 117 ? -12.499 -12.116 0.571 1.00 95.38 117 TYR A O 1
ATOM 940 N N . SER A 1 118 ? -12.686 -13.626 -1.065 1.00 96.06 118 SER A N 1
ATOM 941 C CA . SER A 1 118 ? -13.915 -13.054 -1.634 1.00 96.06 118 SER A CA 1
ATOM 942 C C . SER A 1 118 ? -15.110 -13.285 -0.711 1.00 96.06 118 SER A C 1
ATOM 944 O O . SER A 1 118 ? -15.325 -14.391 -0.231 1.00 96.06 118 SER A O 1
ATOM 946 N N . GLY A 1 119 ? -15.900 -12.242 -0.475 1.00 95.56 119 GLY A N 1
ATOM 947 C CA . GLY A 1 119 ? -16.998 -12.223 0.491 1.00 95.56 119 GLY A CA 1
ATOM 948 C C . GLY A 1 119 ? -16.589 -11.762 1.893 1.00 95.56 119 GLY A C 1
ATOM 949 O O . GLY A 1 119 ? -17.464 -11.428 2.688 1.00 95.56 119 GLY A O 1
ATOM 950 N N . GLN A 1 120 ? -15.288 -11.658 2.192 1.00 96.38 120 GLN A N 1
ATOM 951 C CA . GLN A 1 120 ? -14.816 -11.178 3.490 1.00 96.38 120 GLN A CA 1
ATOM 952 C C . GLN A 1 120 ? -15.286 -9.743 3.767 1.00 96.38 120 GLN A C 1
ATOM 954 O O . GLN A 1 120 ? -15.249 -8.867 2.893 1.00 96.38 120 GLN A O 1
ATOM 959 N N . PHE A 1 121 ? -15.669 -9.484 5.017 1.00 96.62 121 PHE A N 1
ATOM 960 C CA . PHE A 1 121 ? -15.917 -8.133 5.499 1.00 96.62 121 PHE A CA 1
ATOM 961 C C . PHE A 1 121 ? -14.617 -7.451 5.920 1.00 96.62 121 PHE A C 1
ATOM 963 O O . PHE A 1 121 ? -13.861 -7.978 6.730 1.00 96.62 121 PHE A O 1
ATOM 970 N N . VAL A 1 122 ? -14.392 -6.256 5.384 1.00 96.38 122 VAL A N 1
ATOM 971 C CA . VAL A 1 122 ? -13.267 -5.388 5.732 1.00 96.38 122 VAL A CA 1
ATOM 972 C C . VAL A 1 122 ? -13.806 -4.194 6.494 1.00 96.38 122 VAL A C 1
ATOM 974 O O . VAL A 1 122 ? -14.686 -3.482 6.004 1.00 96.38 122 VAL A O 1
ATOM 977 N N . TYR A 1 123 ? -13.259 -3.959 7.678 1.00 96.62 123 TYR A N 1
ATOM 978 C CA . TYR A 1 123 ? -13.603 -2.818 8.510 1.00 96.62 123 TYR A CA 1
ATOM 979 C C . TYR A 1 123 ? -12.498 -1.769 8.420 1.00 96.62 123 TYR A C 1
ATOM 981 O O . TYR A 1 123 ? -11.318 -2.066 8.611 1.00 96.62 123 TYR A O 1
ATOM 989 N N . CYS A 1 124 ? -12.877 -0.532 8.109 1.00 95.94 124 CYS A N 1
ATOM 990 C CA . CYS A 1 124 ? -11.951 0.594 8.033 1.00 95.94 124 CYS A CA 1
ATOM 991 C C . CYS A 1 124 ? -12.373 1.682 9.017 1.00 95.94 124 CYS A C 1
ATOM 993 O O . CYS A 1 124 ? -13.509 2.144 8.951 1.00 95.94 124 CYS A O 1
ATOM 995 N N . GLY A 1 125 ? -11.473 2.125 9.893 1.00 95.12 125 GLY A N 1
ATOM 996 C CA . GLY A 1 125 ? -11.693 3.287 10.757 1.00 95.12 125 GLY A CA 1
ATOM 997 C C . GLY A 1 125 ? -11.079 3.158 12.147 1.00 95.12 125 GLY A C 1
ATOM 998 O O . GLY A 1 125 ? -10.450 2.156 12.469 1.00 95.12 125 GLY A O 1
ATOM 999 N N . LYS A 1 126 ? -11.260 4.181 12.989 1.00 94.44 126 LYS A N 1
ATOM 1000 C CA . LYS A 1 126 ? -10.730 4.237 14.365 1.00 94.44 126 LYS A CA 1
ATOM 1001 C C . LYS A 1 126 ? -11.236 3.103 15.259 1.00 94.44 126 LYS A C 1
ATOM 1003 O O . LYS A 1 126 ? -10.474 2.617 16.083 1.00 94.44 126 LYS A O 1
ATOM 1008 N N . LYS A 1 127 ? -12.514 2.738 15.133 1.00 94.88 127 LYS A N 1
ATOM 1009 C CA . LYS A 1 127 ? -13.180 1.736 15.986 1.00 94.88 127 LYS A CA 1
ATOM 1010 C C . LYS A 1 127 ? -13.246 0.346 15.338 1.00 94.88 127 LYS A C 1
ATOM 1012 O O . LYS A 1 127 ? -14.044 -0.481 15.763 1.00 94.88 127 LYS A O 1
ATOM 1017 N N . ALA A 1 128 ? -12.486 0.110 14.268 1.00 95.06 128 ALA A N 1
ATOM 1018 C CA . ALA A 1 128 ? -12.435 -1.211 13.653 1.00 95.06 128 ALA A CA 1
ATOM 1019 C C . ALA A 1 128 ? -11.733 -2.212 14.592 1.00 95.06 128 ALA A C 1
ATOM 1021 O O . ALA A 1 128 ? -10.951 -1.832 15.461 1.00 95.06 128 ALA A O 1
ATOM 1022 N N . THR A 1 129 ? -12.019 -3.500 14.427 1.00 94.69 129 THR A N 1
ATOM 1023 C CA . THR A 1 129 ? -11.336 -4.556 15.181 1.00 94.69 129 THR A CA 1
ATOM 1024 C C . THR A 1 129 ? -9.964 -4.844 14.575 1.00 94.69 129 THR A C 1
ATOM 1026 O O . THR A 1 129 ? -9.764 -4.708 13.362 1.00 94.69 129 THR A O 1
ATOM 1029 N N . LEU A 1 130 ? -9.009 -5.269 15.406 1.00 94.69 130 LEU A N 1
ATOM 1030 C CA . LEU A 1 130 ? -7.700 -5.728 14.946 1.00 94.69 130 LEU A CA 1
ATOM 1031 C C . LEU A 1 130 ? -7.852 -7.114 14.306 1.00 94.69 130 LEU A C 1
ATOM 1033 O O . LEU A 1 130 ? -7.871 -8.138 14.980 1.00 94.69 130 LEU A O 1
ATOM 1037 N N . SER A 1 131 ? -8.025 -7.148 12.990 1.00 95.38 131 SER A N 1
ATOM 1038 C CA . SER A 1 131 ? -8.139 -8.390 12.221 1.00 95.38 131 SER A CA 1
ATOM 1039 C C . SER A 1 131 ? -7.460 -8.220 10.868 1.00 95.38 131 SER A C 1
ATOM 1041 O O . SER A 1 131 ? -7.358 -7.104 10.357 1.00 95.38 131 SER A O 1
ATOM 1043 N N . ILE A 1 132 ? -6.990 -9.319 10.284 1.00 95.81 132 ILE A N 1
ATOM 1044 C CA . ILE A 1 132 ? -6.249 -9.298 9.017 1.00 95.81 132 ILE A CA 1
ATOM 1045 C C . ILE A 1 132 ? -7.115 -8.687 7.906 1.00 95.81 132 ILE A C 1
ATOM 1047 O O . ILE A 1 132 ? -8.268 -9.072 7.712 1.00 95.81 132 ILE A O 1
ATOM 1051 N N . GLY A 1 133 ? -6.555 -7.715 7.182 1.00 94.00 133 GLY A N 1
ATOM 1052 C CA . GLY A 1 133 ? -7.241 -6.978 6.118 1.00 94.00 133 GLY A CA 1
ATOM 1053 C C . GLY A 1 133 ? -8.017 -5.739 6.584 1.00 94.00 133 GLY A C 1
ATOM 1054 O O . GLY A 1 133 ? -8.342 -4.894 5.746 1.00 94.00 133 GLY A O 1
ATOM 1055 N N . ASN A 1 134 ? -8.262 -5.567 7.890 1.00 96.88 134 ASN A N 1
ATOM 1056 C CA . ASN A 1 134 ? -8.864 -4.339 8.417 1.00 96.88 134 ASN A CA 1
ATOM 1057 C C . ASN A 1 134 ? -7.880 -3.169 8.360 1.00 96.88 134 ASN A C 1
ATOM 1059 O O . ASN A 1 134 ? -6.661 -3.346 8.423 1.00 96.88 134 ASN A O 1
ATOM 1063 N N . VAL A 1 135 ? -8.426 -1.957 8.248 1.00 96.94 135 VAL A N 1
ATOM 1064 C CA . VAL A 1 135 ? -7.653 -0.714 8.146 1.00 96.94 135 VAL A CA 1
ATOM 1065 C C . VAL A 1 135 ? -7.880 0.130 9.391 1.00 96.94 135 VAL A C 1
ATOM 1067 O O . VAL A 1 135 ? -8.990 0.597 9.645 1.00 96.94 135 VAL A O 1
ATOM 1070 N N . LEU A 1 136 ? -6.807 0.351 10.140 1.00 95.81 136 LEU A N 1
ATOM 1071 C CA . LEU A 1 136 ? -6.801 1.032 11.430 1.00 95.81 136 LEU A CA 1
ATOM 1072 C C . LEU A 1 136 ? -5.817 2.203 11.408 1.00 95.81 136 LEU A C 1
ATOM 1074 O O . LEU A 1 136 ? -4.840 2.173 10.655 1.00 95.81 136 LEU A O 1
ATOM 1078 N N . PRO A 1 137 ? -6.030 3.246 12.224 1.00 95.88 137 PRO A N 1
ATOM 1079 C CA . PRO A 1 137 ? -4.973 4.207 12.502 1.00 95.88 137 PRO A CA 1
ATOM 1080 C C . PRO A 1 137 ? -3.856 3.528 13.307 1.00 95.88 137 PRO A C 1
ATOM 1082 O O . PRO A 1 137 ? -4.135 2.699 14.173 1.00 95.88 137 PRO A O 1
ATOM 1085 N N . LEU A 1 138 ? -2.601 3.914 13.066 1.00 95.19 138 LEU A N 1
ATOM 1086 C CA . LEU A 1 138 ? -1.435 3.312 13.720 1.00 95.19 138 LEU A CA 1
ATOM 1087 C C . LEU A 1 138 ? -1.518 3.357 15.249 1.00 95.19 138 LEU A C 1
ATOM 1089 O O . LEU A 1 138 ? -1.131 2.390 15.881 1.00 95.19 138 LEU A O 1
ATOM 1093 N N . ARG A 1 139 ? -2.097 4.410 15.844 1.00 94.62 139 ARG A N 1
ATOM 1094 C CA . ARG A 1 139 ? -2.295 4.504 17.307 1.00 94.62 139 ARG A CA 1
ATOM 1095 C C . ARG A 1 139 ? -3.095 3.351 17.929 1.00 94.62 139 ARG A C 1
ATOM 1097 O O . ARG A 1 139 ? -3.055 3.180 19.136 1.00 94.62 139 ARG A O 1
ATOM 1104 N N . SER A 1 140 ? -3.933 2.680 17.138 1.00 93.88 140 SER A N 1
ATOM 1105 C CA . SER A 1 140 ? -4.849 1.631 17.606 1.00 93.88 140 SER A CA 1
ATOM 1106 C C . SER A 1 140 ? -4.296 0.231 17.347 1.00 93.88 140 SER A C 1
ATOM 1108 O O . SER A 1 140 ? -4.919 -0.754 17.728 1.00 93.88 140 SER A O 1
ATOM 1110 N N . VAL A 1 141 ? -3.161 0.141 16.659 1.00 95.69 141 VAL A N 1
ATOM 1111 C CA . VAL A 1 141 ? -2.471 -1.111 16.370 1.00 95.69 141 VAL A CA 1
ATOM 1112 C C . VAL A 1 141 ? -1.452 -1.341 17.488 1.00 95.69 141 VAL A C 1
ATOM 1114 O O . VAL A 1 141 ? -0.751 -0.394 17.817 1.00 95.69 141 VAL A O 1
ATOM 1117 N N . PRO A 1 142 ? -1.348 -2.544 18.076 1.00 95.44 142 PRO A N 1
ATOM 1118 C CA . PRO A 1 142 ? -0.365 -2.801 19.121 1.00 95.44 142 PRO A CA 1
ATOM 1119 C C . PRO A 1 142 ? 1.066 -2.816 18.570 1.00 95.44 142 PRO A C 1
ATOM 1121 O O . PRO A 1 142 ? 1.311 -3.089 17.390 1.00 95.44 142 PRO A O 1
ATOM 1124 N N . GLU A 1 143 ? 2.025 -2.566 19.453 1.00 95.44 143 GLU A N 1
ATOM 1125 C CA . GLU A 1 143 ? 3.447 -2.687 19.144 1.00 95.44 143 GLU A CA 1
ATOM 1126 C C . GLU A 1 143 ? 3.796 -4.137 18.772 1.00 95.44 143 GLU A C 1
ATOM 1128 O O . GLU A 1 143 ? 3.178 -5.094 19.234 1.00 95.44 143 GLU A O 1
ATOM 1133 N N . GLY A 1 144 ? 4.751 -4.312 17.863 1.00 95.06 144 GLY A N 1
ATOM 1134 C CA . GLY A 1 144 ? 5.108 -5.610 17.290 1.00 95.06 144 GLY A CA 1
ATOM 1135 C C . GLY A 1 144 ? 4.171 -6.099 16.181 1.00 95.06 144 GLY A C 1
ATOM 1136 O O . GLY A 1 144 ? 4.532 -7.025 15.454 1.00 95.06 144 GLY A O 1
ATOM 1137 N N . ALA A 1 145 ? 3.008 -5.471 15.978 1.00 96.00 145 ALA A N 1
ATOM 1138 C CA . ALA A 1 145 ? 2.081 -5.893 14.936 1.00 96.00 145 ALA A CA 1
ATOM 1139 C C . ALA A 1 145 ? 2.644 -5.692 13.522 1.00 96.00 145 ALA A C 1
ATOM 1141 O O . ALA A 1 145 ? 3.316 -4.701 13.203 1.00 96.00 145 ALA A O 1
ATOM 1142 N N . VAL A 1 146 ? 2.285 -6.633 12.651 1.00 96.69 146 VAL A N 1
ATOM 1143 C CA . VAL A 1 146 ? 2.615 -6.624 11.228 1.00 96.69 146 VAL A CA 1
ATOM 1144 C C . VAL A 1 146 ? 1.533 -5.867 10.467 1.00 96.69 146 VAL A C 1
ATOM 1146 O O . VAL A 1 146 ? 0.347 -6.192 10.548 1.00 96.69 146 VAL A O 1
ATOM 1149 N N . VAL A 1 147 ? 1.946 -4.859 9.707 1.00 97.12 147 VAL A N 1
ATOM 1150 C CA . VAL A 1 147 ? 1.055 -3.993 8.938 1.00 97.12 147 VAL A CA 1
ATOM 1151 C C . VAL A 1 147 ? 1.543 -3.799 7.505 1.00 97.12 147 VAL A C 1
ATOM 1153 O O . VAL A 1 147 ? 2.737 -3.834 7.215 1.00 97.12 147 VAL A O 1
ATOM 1156 N N . CYS A 1 148 ? 0.622 -3.522 6.591 1.00 96.62 148 CYS A N 1
ATOM 1157 C CA . CYS A 1 148 ? 0.900 -3.220 5.195 1.00 96.62 148 CYS A CA 1
ATOM 1158 C C . CYS A 1 148 ? 0.162 -1.963 4.715 1.00 96.62 148 CYS A C 1
ATOM 1160 O O . CYS A 1 148 ? -0.737 -1.430 5.369 1.00 96.62 148 CYS A O 1
ATOM 1162 N N . ASN A 1 149 ? 0.583 -1.457 3.552 1.00 96.31 149 ASN A N 1
ATOM 1163 C CA . ASN A 1 149 ? 0.033 -0.266 2.903 1.00 96.31 149 ASN A CA 1
ATOM 1164 C C . ASN A 1 149 ? -0.043 0.978 3.817 1.00 96.31 149 ASN A C 1
ATOM 1166 O O . ASN A 1 149 ? -1.004 1.739 3.753 1.00 96.31 149 ASN A O 1
ATOM 1170 N N . VAL A 1 150 ? 0.962 1.193 4.669 1.00 96.38 150 VAL A N 1
ATOM 1171 C CA . VAL A 1 150 ? 0.979 2.278 5.665 1.00 96.38 150 VAL A CA 1
ATOM 1172 C C . VAL A 1 150 ? 1.043 3.651 4.987 1.00 96.38 150 VAL A C 1
ATOM 1174 O O . VAL A 1 150 ? 1.775 3.845 4.014 1.00 96.38 150 VAL A O 1
ATOM 1177 N N . GLU A 1 151 ? 0.286 4.623 5.482 1.00 96.50 151 GLU A N 1
ATOM 1178 C CA . GLU A 1 151 ? 0.345 6.016 5.026 1.00 96.50 151 GLU A CA 1
ATOM 1179 C C . GLU A 1 151 ? 1.624 6.738 5.490 1.00 96.50 151 GLU A C 1
ATOM 1181 O O . GLU A 1 151 ? 2.163 6.436 6.552 1.00 96.50 151 GLU A O 1
ATOM 1186 N N . HIS A 1 152 ? 2.131 7.697 4.703 1.00 93.88 152 HIS A N 1
ATOM 1187 C CA . HIS A 1 152 ? 3.253 8.536 5.145 1.00 93.88 152 HIS A CA 1
ATOM 1188 C C . HIS A 1 152 ? 2.773 9.773 5.900 1.00 93.88 152 HIS A C 1
ATOM 1190 O O . HIS A 1 152 ? 3.338 10.124 6.938 1.00 93.88 152 HIS A O 1
ATOM 1196 N N . ARG A 1 153 ? 1.740 10.412 5.364 1.00 94.00 153 ARG A N 1
ATOM 1197 C CA . ARG A 1 153 ? 0.949 11.474 5.966 1.00 94.00 153 ARG A CA 1
ATOM 1198 C C . ARG A 1 153 ? -0.506 11.025 6.008 1.00 94.00 153 ARG A C 1
ATOM 1200 O O . ARG A 1 153 ? -0.948 10.196 5.212 1.00 94.00 153 ARG A O 1
ATOM 1207 N N . MET A 1 154 ? -1.256 11.586 6.946 1.00 92.75 154 MET A N 1
ATOM 1208 C CA . MET A 1 154 ? -2.657 11.229 7.148 1.00 92.75 154 MET A CA 1
ATOM 1209 C C . MET A 1 154 ? -3.462 11.502 5.873 1.00 92.75 154 MET A C 1
ATOM 1211 O O . MET A 1 154 ? -3.507 12.634 5.399 1.00 92.75 154 MET A O 1
ATOM 1215 N N . GLY A 1 155 ? -4.109 10.470 5.327 1.00 91.75 155 GLY A N 1
ATOM 1216 C CA . GLY A 1 155 ? -4.924 10.605 4.119 1.00 91.75 155 GLY A CA 1
ATOM 1217 C C . GLY A 1 155 ? -4.183 10.401 2.794 1.00 91.75 155 GLY A C 1
ATOM 1218 O O . GLY A 1 155 ? -4.817 10.531 1.750 1.00 91.75 155 GLY A O 1
ATOM 1219 N N . ASP A 1 156 ? -2.907 9.994 2.801 1.00 89.75 156 ASP A N 1
ATOM 1220 C CA . ASP A 1 156 ? -2.143 9.649 1.584 1.00 89.75 156 ASP A CA 1
ATOM 1221 C C . ASP A 1 156 ? -2.694 8.424 0.828 1.00 89.75 156 ASP A C 1
ATOM 1223 O O . ASP A 1 156 ? -2.264 8.108 -0.284 1.00 89.75 156 ASP A O 1
ATOM 1227 N N . ARG A 1 157 ? -3.642 7.697 1.433 1.00 93.31 157 ARG A N 1
ATOM 1228 C CA . ARG A 1 157 ? -4.285 6.494 0.886 1.00 93.31 157 ARG A CA 1
ATOM 1229 C C . ARG A 1 157 ? -3.316 5.325 0.638 1.00 93.31 157 ARG A C 1
ATOM 1231 O O . ARG A 1 157 ? -3.635 4.418 -0.134 1.00 93.31 157 ARG A O 1
ATOM 1238 N N . GLY A 1 158 ? -2.174 5.327 1.327 1.00 92.19 158 GLY A N 1
ATOM 1239 C CA . GLY A 1 158 ? -1.200 4.234 1.405 1.00 92.19 158 GLY A CA 1
ATOM 1240 C C . GLY A 1 158 ? 0.083 4.471 0.597 1.00 92.19 158 GLY A C 1
ATOM 1241 O O . GLY A 1 158 ? 0.051 4.679 -0.622 1.00 92.19 158 GLY A O 1
ATOM 1242 N N . ALA A 1 159 ? 1.235 4.379 1.269 1.00 94.38 159 ALA A N 1
ATOM 1243 C CA . ALA A 1 159 ? 2.555 4.697 0.716 1.00 94.38 159 ALA A CA 1
ATOM 1244 C C . ALA A 1 159 ? 3.599 3.583 0.929 1.00 94.38 159 ALA A C 1
ATOM 1246 O O . ALA A 1 159 ? 4.258 3.177 -0.030 1.00 94.38 159 ALA A O 1
ATOM 1247 N N . PHE A 1 160 ? 3.746 3.068 2.151 1.00 95.75 160 PHE A N 1
ATOM 1248 C CA . PHE A 1 160 ? 4.780 2.095 2.525 1.00 95.75 160 PHE A CA 1
ATOM 1249 C C . PHE A 1 160 ? 4.275 0.649 2.525 1.00 95.75 160 PHE A C 1
ATOM 1251 O O . PHE A 1 160 ? 3.077 0.414 2.646 1.00 95.75 160 PHE A O 1
ATOM 1258 N N . ALA A 1 161 ? 5.203 -0.313 2.416 1.00 95.06 161 ALA A N 1
ATOM 1259 C CA . ALA A 1 161 ? 4.935 -1.758 2.462 1.00 95.06 161 ALA A CA 1
ATOM 1260 C C . ALA A 1 161 ? 3.801 -2.182 1.508 1.00 95.06 161 ALA A C 1
ATOM 1262 O O . ALA A 1 161 ? 2.720 -2.597 1.924 1.00 95.06 161 ALA A O 1
ATOM 1263 N N . ARG A 1 162 ? 4.035 -1.982 0.204 1.00 95.44 162 ARG A N 1
ATOM 1264 C CA . ARG A 1 162 ? 3.044 -2.187 -0.867 1.00 95.44 162 ARG A CA 1
ATOM 1265 C C . ARG A 1 162 ? 3.442 -3.255 -1.882 1.00 95.44 162 ARG A C 1
ATOM 1267 O O . ARG A 1 162 ? 2.622 -3.594 -2.741 1.00 95.44 162 ARG A O 1
ATOM 1274 N N . ALA A 1 163 ? 4.699 -3.699 -1.884 1.00 95.31 163 ALA A N 1
ATOM 1275 C CA . ALA A 1 163 ? 5.117 -4.755 -2.792 1.00 95.31 163 ALA A CA 1
ATOM 1276 C C . ALA A 1 163 ? 4.659 -6.117 -2.260 1.00 95.31 163 ALA A C 1
ATOM 1278 O O . ALA A 1 163 ? 4.299 -6.262 -1.100 1.00 95.31 163 ALA A O 1
ATOM 1279 N N . SER A 1 164 ? 4.632 -7.109 -3.142 1.00 95.19 164 SER A N 1
ATOM 1280 C CA . SER A 1 164 ? 4.225 -8.472 -2.805 1.00 95.19 164 SER A CA 1
ATOM 1281 C C . SER A 1 164 ? 5.143 -9.084 -1.749 1.00 95.19 164 SER A C 1
ATOM 1283 O O . SER A 1 164 ? 6.345 -9.165 -2.008 1.00 95.19 164 SER A O 1
ATOM 1285 N N . GLY A 1 165 ? 4.588 -9.533 -0.623 1.00 93.94 165 GLY A N 1
ATOM 1286 C CA . GLY A 1 165 ? 5.343 -10.073 0.510 1.00 93.94 165 GLY A CA 1
ATOM 1287 C C . GLY A 1 165 ? 5.957 -9.019 1.435 1.00 93.94 165 GLY A C 1
ATOM 1288 O O . GLY A 1 165 ? 6.552 -9.382 2.445 1.00 93.94 165 GLY A O 1
ATOM 1289 N N . ASP A 1 166 ? 5.816 -7.725 1.140 1.00 95.75 166 ASP A N 1
ATOM 1290 C CA . ASP A 1 166 ? 6.309 -6.686 2.042 1.00 95.75 166 ASP A CA 1
ATOM 1291 C C . ASP A 1 166 ? 5.402 -6.553 3.266 1.00 95.75 166 ASP A C 1
ATOM 1293 O O . ASP A 1 166 ? 4.178 -6.688 3.195 1.00 95.75 166 ASP A O 1
ATOM 1297 N N . TYR A 1 167 ? 6.015 -6.172 4.377 1.00 96.94 167 TYR A N 1
ATOM 1298 C CA . TYR A 1 167 ? 5.332 -5.749 5.585 1.00 96.94 167 TYR A CA 1
ATOM 1299 C C . TYR A 1 167 ? 6.162 -4.692 6.310 1.00 96.94 167 TYR A C 1
ATOM 1301 O O . TYR A 1 167 ? 7.373 -4.572 6.121 1.00 96.94 167 TYR A O 1
ATOM 1309 N N . ALA A 1 168 ? 5.494 -3.900 7.130 1.00 97.12 168 ALA A N 1
ATOM 1310 C CA . ALA A 1 168 ? 6.108 -3.028 8.108 1.00 97.12 168 ALA A CA 1
ATOM 1311 C C . ALA A 1 168 ? 5.748 -3.529 9.508 1.00 97.12 168 ALA A C 1
ATOM 1313 O O . ALA A 1 168 ? 4.693 -4.126 9.710 1.00 97.12 168 ALA A O 1
ATOM 1314 N N . ILE A 1 169 ? 6.632 -3.286 10.468 1.00 97.31 169 ILE A N 1
ATOM 1315 C CA . ILE A 1 169 ? 6.390 -3.623 11.874 1.00 97.31 169 ILE A CA 1
ATOM 1316 C C . ILE A 1 169 ? 6.194 -2.323 12.638 1.00 97.31 169 ILE A C 1
ATOM 1318 O O . ILE A 1 169 ? 6.991 -1.390 12.492 1.00 97.31 169 ILE A O 1
ATOM 1322 N N . VAL A 1 170 ? 5.151 -2.261 13.456 1.00 96.75 170 VAL A N 1
ATOM 1323 C CA . VAL A 1 170 ? 4.971 -1.176 14.420 1.00 96.75 170 VAL A CA 1
ATOM 1324 C C . VAL A 1 170 ? 5.965 -1.389 15.557 1.00 96.75 170 VAL A C 1
ATOM 1326 O O . VAL A 1 170 ? 5.931 -2.415 16.220 1.00 96.75 170 VAL A O 1
ATOM 1329 N N . VAL A 1 171 ? 6.907 -0.464 15.740 1.00 96.19 171 VAL A N 1
ATOM 1330 C CA . VAL A 1 171 ? 7.978 -0.613 16.737 1.00 96.19 171 VAL A CA 1
ATOM 1331 C C . VAL A 1 171 ? 7.551 -0.030 18.070 1.00 96.19 171 VAL A C 1
ATOM 1333 O O . VAL A 1 171 ? 7.666 -0.707 19.077 1.00 96.19 171 VAL A O 1
ATOM 1336 N N . SER A 1 172 ? 7.114 1.228 18.069 1.00 96.00 172 SER A N 1
ATOM 1337 C CA . SER A 1 172 ? 6.688 1.899 19.292 1.00 96.00 172 SER A CA 1
ATOM 1338 C C . SER A 1 172 ? 5.750 3.063 19.002 1.00 96.00 172 SER A C 1
ATOM 1340 O O . SER A 1 172 ? 5.861 3.714 17.950 1.00 96.00 172 SER A O 1
ATOM 1342 N N . HIS A 1 173 ? 4.888 3.379 19.960 1.00 95.50 173 HIS A N 1
ATOM 1343 C CA . HIS A 1 173 ? 4.071 4.589 19.955 1.00 95.50 173 HIS A CA 1
ATOM 1344 C C . HIS A 1 173 ? 4.628 5.609 20.937 1.00 95.50 173 HIS A C 1
ATOM 1346 O O . HIS A 1 173 ? 4.971 5.290 22.068 1.00 95.50 173 HIS A O 1
ATOM 1352 N N . ASN A 1 174 ? 4.716 6.861 20.504 1.00 94.50 174 ASN A N 1
ATOM 1353 C CA . ASN A 1 174 ? 5.024 7.974 21.382 1.00 94.50 174 ASN A CA 1
ATOM 1354 C C . ASN A 1 174 ? 3.755 8.825 21.518 1.00 94.50 174 ASN A C 1
ATOM 1356 O O . ASN A 1 174 ? 3.295 9.432 20.543 1.00 94.50 174 ASN A O 1
ATOM 1360 N N . VAL A 1 175 ? 3.156 8.787 22.710 1.00 90.88 175 VAL A N 1
ATOM 1361 C CA . VAL A 1 175 ? 1.865 9.429 22.997 1.00 90.88 175 VAL A CA 1
ATOM 1362 C C . VAL A 1 175 ? 2.019 10.949 23.036 1.00 90.88 175 VAL A C 1
ATOM 1364 O O . VAL A 1 175 ? 1.202 11.641 22.432 1.00 90.88 175 VAL A O 1
ATOM 1367 N N . ASP A 1 176 ? 3.110 11.449 23.621 1.00 90.56 176 ASP A N 1
ATOM 1368 C CA . ASP A 1 176 ? 3.364 12.884 23.812 1.00 90.56 176 ASP A CA 1
ATOM 1369 C C . ASP A 1 176 ? 3.518 13.627 22.481 1.00 90.56 176 ASP A C 1
ATOM 1371 O O . ASP A 1 176 ? 2.941 14.688 22.260 1.00 90.56 176 ASP A O 1
ATOM 1375 N N . SER A 1 177 ? 4.263 13.034 21.547 1.00 90.44 177 SER A N 1
ATOM 1376 C CA . SER A 1 177 ? 4.473 13.596 20.207 1.00 90.44 177 SER A CA 1
ATOM 1377 C C . SER A 1 177 ? 3.381 13.218 19.201 1.00 90.44 177 SER A C 1
ATOM 1379 O O . SER A 1 177 ? 3.387 13.706 18.070 1.00 90.44 177 SER A O 1
ATOM 1381 N N . GLY A 1 178 ? 2.464 12.311 19.556 1.00 93.12 178 GLY A N 1
ATOM 1382 C CA . GLY A 1 178 ? 1.457 11.790 18.630 1.00 93.12 178 GLY A CA 1
ATOM 1383 C C . GLY A 1 178 ? 2.059 11.075 17.412 1.00 93.12 178 GLY A C 1
ATOM 1384 O O . GLY A 1 178 ? 1.454 11.069 16.332 1.00 93.12 178 GLY A O 1
ATOM 1385 N N . THR A 1 179 ? 3.245 10.474 17.559 1.00 96.25 179 THR A N 1
ATOM 1386 C CA . THR A 1 179 ? 3.960 9.785 16.475 1.00 96.25 179 THR A CA 1
ATOM 1387 C C . THR A 1 179 ? 4.164 8.298 16.748 1.00 96.25 179 THR A C 1
ATOM 1389 O O . THR A 1 179 ? 4.197 7.830 17.881 1.00 96.25 179 THR A O 1
ATOM 1392 N N . THR A 1 180 ? 4.268 7.521 15.676 1.00 96.50 180 THR A N 1
ATOM 1393 C CA . THR A 1 180 ? 4.512 6.081 15.699 1.00 96.50 180 THR A CA 1
ATOM 1394 C C . THR A 1 180 ? 5.779 5.781 14.915 1.00 96.50 180 THR A C 1
ATOM 1396 O O . THR A 1 180 ? 5.982 6.274 13.800 1.00 96.50 180 THR A O 1
ATOM 1399 N N . ARG A 1 181 ? 6.643 4.946 15.486 1.00 96.31 181 ARG A N 1
ATOM 1400 C CA . ARG A 1 181 ? 7.848 4.449 14.823 1.00 96.31 181 ARG A CA 1
ATOM 1401 C C . ARG A 1 181 ? 7.513 3.141 14.126 1.00 96.31 181 ARG A C 1
ATOM 1403 O O . ARG A 1 181 ? 7.077 2.190 14.765 1.00 96.31 181 ARG A O 1
ATOM 1410 N N . ILE A 1 182 ? 7.754 3.080 12.823 1.00 96.88 182 ILE A N 1
ATOM 1411 C CA . ILE A 1 182 ? 7.574 1.874 12.013 1.00 96.88 182 ILE A CA 1
ATOM 1412 C C . ILE A 1 182 ? 8.919 1.401 11.462 1.00 96.88 182 ILE A C 1
ATOM 1414 O O . ILE A 1 182 ? 9.773 2.208 11.088 1.00 96.88 182 ILE A O 1
ATOM 1418 N N . LYS A 1 183 ? 9.110 0.087 11.381 1.00 97.31 183 LYS A N 1
ATOM 1419 C CA . LYS A 1 183 ? 10.220 -0.539 10.659 1.00 97.31 183 LYS A CA 1
ATOM 1420 C C . LYS A 1 183 ? 9.751 -0.854 9.244 1.00 97.31 183 LYS A C 1
ATOM 1422 O O . LYS A 1 183 ? 8.790 -1.596 9.064 1.00 97.31 183 LYS A O 1
ATOM 1427 N N . LEU A 1 184 ? 10.405 -0.263 8.250 1.00 96.88 184 LEU A N 1
ATOM 1428 C CA . LEU A 1 184 ? 10.109 -0.486 6.836 1.00 96.88 184 LEU A CA 1
ATOM 1429 C C . LEU A 1 184 ? 10.684 -1.831 6.351 1.00 96.88 184 LEU A C 1
ATOM 1431 O O . LEU A 1 184 ? 11.622 -2.339 6.971 1.00 96.88 184 LEU A O 1
ATOM 1435 N N . PRO A 1 185 ? 10.220 -2.362 5.200 1.00 95.44 185 PRO A N 1
ATOM 1436 C CA . PRO A 1 185 ? 10.788 -3.571 4.592 1.00 95.44 185 PRO A CA 1
ATOM 1437 C C . PRO A 1 185 ? 12.297 -3.480 4.314 1.00 95.44 185 PRO A C 1
ATOM 1439 O O . PRO A 1 185 ? 12.991 -4.487 4.301 1.00 95.44 185 PRO A O 1
ATOM 1442 N N . SER A 1 186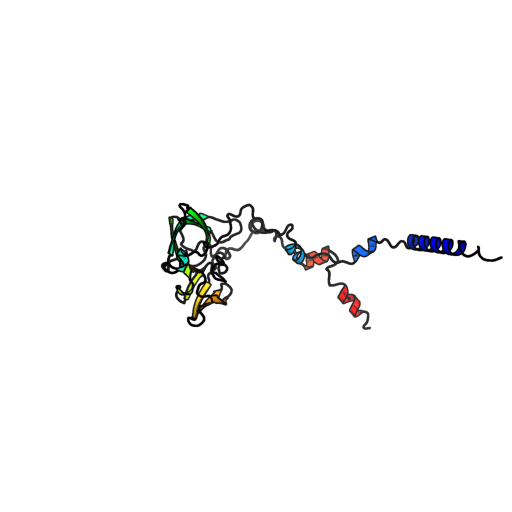 ? 12.830 -2.266 4.125 1.00 94.94 186 SER A N 1
ATOM 1443 C CA . SER A 1 186 ? 14.270 -2.022 3.964 1.00 94.94 186 SER A CA 1
ATOM 1444 C C . SER A 1 186 ? 15.079 -2.155 5.262 1.00 94.94 186 SER A C 1
ATOM 1446 O O . SER A 1 186 ? 16.293 -1.993 5.235 1.00 94.94 186 SER A O 1
ATOM 1448 N N . GLY A 1 187 ? 14.423 -2.361 6.407 1.00 93.75 187 GLY A N 1
ATOM 1449 C CA . GLY A 1 187 ? 15.031 -2.352 7.739 1.00 93.75 187 GLY A CA 1
ATOM 1450 C C . GLY A 1 187 ? 15.136 -0.961 8.375 1.00 93.75 187 GLY A C 1
ATOM 1451 O O . GLY A 1 187 ? 15.303 -0.862 9.591 1.00 93.75 187 GLY A O 1
ATOM 1452 N N . ALA A 1 188 ? 14.975 0.112 7.593 1.00 96.44 188 ALA A N 1
ATOM 1453 C CA . ALA A 1 188 ? 15.022 1.480 8.100 1.00 96.44 188 ALA A CA 1
ATOM 1454 C C . ALA A 1 188 ? 13.839 1.776 9.037 1.00 96.44 188 ALA A C 1
ATOM 1456 O O . ALA A 1 188 ? 12.686 1.456 8.734 1.00 96.44 188 ALA A O 1
ATOM 1457 N N . LYS A 1 189 ? 14.122 2.433 10.165 1.00 96.19 189 LYS A N 1
ATOM 1458 C CA . LYS A 1 189 ? 13.097 2.932 11.087 1.00 96.19 189 LYS A CA 1
ATOM 1459 C C . LYS A 1 189 ? 12.630 4.303 10.607 1.00 96.19 189 LYS A C 1
ATOM 1461 O O . LYS A 1 189 ? 13.452 5.179 10.353 1.00 96.19 189 LYS A O 1
ATOM 1466 N N . LYS A 1 190 ? 11.320 4.499 10.493 1.00 95.44 190 LYS A N 1
ATOM 1467 C CA . LYS A 1 190 ? 10.713 5.767 10.084 1.00 95.44 190 LYS A CA 1
ATOM 1468 C C . LYS A 1 190 ? 9.668 6.202 11.100 1.00 95.44 190 LYS A C 1
ATOM 1470 O O . LYS A 1 190 ? 8.905 5.381 11.597 1.00 95.44 190 LYS A O 1
ATOM 1475 N N . VAL A 1 191 ? 9.642 7.497 11.394 1.00 96.25 191 VAL A N 1
ATOM 1476 C CA . VAL A 1 191 ? 8.620 8.118 12.241 1.00 96.25 191 VAL A CA 1
ATOM 1477 C C . VAL A 1 191 ? 7.474 8.593 11.351 1.00 96.25 191 VAL A C 1
ATOM 1479 O O . VAL A 1 191 ? 7.705 9.210 10.308 1.00 96.25 191 VAL A O 1
ATOM 1482 N N . VAL A 1 192 ? 6.247 8.260 11.734 1.00 96.06 192 VAL A N 1
ATOM 1483 C CA . VAL A 1 192 ? 5.010 8.575 11.010 1.00 96.06 192 VAL A CA 1
ATOM 1484 C C . VAL A 1 192 ? 3.971 9.080 12.020 1.00 96.06 192 VAL A C 1
ATOM 1486 O O . VAL A 1 192 ? 3.951 8.582 13.143 1.00 96.06 192 VAL A O 1
ATOM 1489 N N . PRO A 1 193 ? 3.094 10.042 11.680 1.00 96.25 193 PRO A N 1
ATOM 1490 C CA . PRO A 1 193 ? 2.020 10.461 12.583 1.00 96.25 193 PRO A CA 1
ATOM 1491 C C . PRO A 1 193 ? 1.116 9.286 12.983 1.00 96.25 193 PRO A C 1
ATOM 1493 O O . PRO A 1 193 ? 0.688 8.518 12.120 1.00 96.25 193 PRO A O 1
ATOM 1496 N N . SER A 1 194 ? 0.752 9.171 14.261 1.00 94.94 194 SER A N 1
ATOM 1497 C CA . SER A 1 194 ? -0.045 8.042 14.779 1.00 94.94 194 SER A CA 1
ATOM 1498 C C . SER A 1 194 ? -1.480 7.992 14.232 1.00 94.94 194 SER A C 1
ATOM 1500 O O . SER A 1 194 ? -2.156 6.967 14.327 1.00 94.94 194 SER A O 1
ATOM 1502 N N . GLY A 1 195 ? -1.957 9.088 13.630 1.00 94.00 195 GLY A N 1
ATOM 1503 C CA . GLY A 1 195 ? -3.231 9.146 12.907 1.00 94.00 195 GLY A CA 1
ATOM 1504 C C . GLY A 1 195 ? -3.201 8.532 11.501 1.00 94.00 195 GLY A C 1
ATOM 1505 O O . GLY A 1 195 ? -4.255 8.409 10.879 1.00 94.00 195 GLY A O 1
ATOM 1506 N N . CYS A 1 196 ? -2.028 8.155 10.984 1.00 95.62 196 CYS A N 1
ATOM 1507 C CA . CYS A 1 196 ? -1.895 7.521 9.673 1.00 95.62 196 CYS A CA 1
ATOM 1508 C C . CYS A 1 196 ? -2.546 6.139 9.658 1.00 95.62 196 CYS A C 1
ATOM 1510 O O . CYS A 1 196 ? -2.455 5.392 10.632 1.00 95.62 196 CYS A O 1
ATOM 1512 N N . ARG A 1 197 ? -3.186 5.789 8.540 1.00 95.88 197 ARG A N 1
ATOM 1513 C CA . ARG A 1 197 ? -3.833 4.484 8.374 1.00 95.88 197 ARG A CA 1
ATOM 1514 C C . ARG A 1 197 ? -2.836 3.409 7.959 1.00 95.88 197 ARG A C 1
ATOM 1516 O O . ARG A 1 197 ? -1.914 3.660 7.180 1.00 95.88 197 ARG A O 1
ATOM 1523 N N . ALA A 1 198 ? -3.079 2.198 8.432 1.00 96.62 198 ALA A N 1
ATOM 1524 C CA . ALA A 1 198 ? -2.375 0.989 8.050 1.00 96.62 198 ALA A CA 1
ATOM 1525 C C . ALA A 1 198 ? -3.365 -0.176 7.948 1.00 96.62 198 ALA A C 1
ATOM 1527 O O . ALA A 1 198 ? -4.357 -0.225 8.675 1.00 96.62 198 ALA A O 1
ATOM 1528 N N . MET A 1 199 ? -3.107 -1.103 7.029 1.00 97.00 199 MET A N 1
ATOM 1529 C CA . MET A 1 199 ? -3.840 -2.363 6.952 1.00 97.00 199 MET A CA 1
ATOM 1530 C C . MET A 1 199 ? -3.116 -3.406 7.801 1.00 97.00 199 MET A C 1
ATOM 1532 O O . MET A 1 199 ? -1.892 -3.480 7.762 1.00 97.00 199 MET A O 1
ATOM 1536 N N . VAL A 1 200 ? -3.848 -4.212 8.561 1.00 97.00 200 VAL A N 1
ATOM 1537 C CA . VAL A 1 200 ? -3.257 -5.275 9.384 1.00 97.00 200 VAL A CA 1
ATOM 1538 C C . VAL A 1 200 ? -2.907 -6.481 8.512 1.00 97.00 200 VAL A C 1
ATOM 1540 O O . VAL A 1 200 ? -3.740 -6.942 7.728 1.00 97.00 200 VAL A O 1
ATOM 1543 N N . GLY A 1 201 ? -1.691 -7.003 8.675 1.00 96.00 201 GLY A N 1
ATOM 1544 C CA . GLY A 1 201 ? -1.166 -8.164 7.955 1.00 96.00 201 GLY A CA 1
ATOM 1545 C C . GLY A 1 201 ? -0.065 -7.830 6.943 1.00 96.00 201 GLY A C 1
ATOM 1546 O O . GLY A 1 201 ? 0.319 -6.673 6.758 1.00 96.00 201 GLY A O 1
ATOM 1547 N N . GLN A 1 202 ? 0.450 -8.870 6.289 1.00 96.06 202 GLN A N 1
ATOM 1548 C CA . GLN A 1 202 ? 1.450 -8.795 5.219 1.00 96.06 202 GLN A CA 1
ATOM 1549 C C . GLN A 1 202 ? 0.778 -8.680 3.845 1.00 96.06 202 GLN A C 1
ATOM 1551 O O . GLN A 1 202 ? -0.339 -9.155 3.651 1.00 96.06 202 GLN A O 1
ATOM 1556 N N . VAL A 1 203 ? 1.453 -8.068 2.867 1.00 97.31 203 VAL A N 1
ATOM 1557 C CA . VAL A 1 203 ? 0.944 -8.017 1.489 1.00 97.31 203 VAL A CA 1
ATOM 1558 C C . VAL A 1 203 ? 0.985 -9.400 0.839 1.00 97.31 203 VAL A C 1
ATOM 1560 O O . VAL A 1 203 ? 2.040 -10.029 0.768 1.00 97.31 203 VAL A O 1
ATOM 1563 N N . ALA A 1 204 ? -0.128 -9.817 0.238 1.00 96.25 204 ALA A N 1
ATOM 1564 C CA . ALA A 1 204 ? -0.238 -11.096 -0.451 1.00 96.25 204 ALA A CA 1
ATOM 1565 C C . ALA A 1 204 ? 0.718 -11.243 -1.657 1.00 96.25 204 ALA A C 1
ATOM 1567 O O . ALA A 1 204 ? 1.162 -10.271 -2.286 1.00 96.25 204 ALA A O 1
ATOM 1568 N N . GLY A 1 205 ? 0.983 -12.497 -2.034 1.00 92.94 205 GLY A N 1
ATOM 1569 C CA . GLY A 1 205 ? 1.843 -12.845 -3.170 1.00 92.94 205 GLY A CA 1
ATOM 1570 C C . GLY A 1 205 ? 3.341 -12.843 -2.846 1.00 92.94 205 GLY A C 1
ATOM 1571 O O . GLY A 1 205 ? 4.156 -12.615 -3.747 1.00 92.94 205 GLY A O 1
ATOM 1572 N N . GLY A 1 206 ? 3.701 -13.061 -1.576 1.00 93.75 206 GLY A N 1
ATOM 1573 C CA . GLY A 1 206 ? 5.080 -13.283 -1.135 1.00 93.75 206 GLY A CA 1
ATOM 1574 C C . GLY A 1 206 ? 5.757 -14.469 -1.838 1.00 93.75 206 GLY A C 1
ATOM 1575 O O . GLY A 1 206 ? 5.131 -15.220 -2.582 1.00 93.75 206 GLY A O 1
ATOM 1576 N N . GLY A 1 207 ? 7.080 -14.591 -1.696 1.00 91.94 207 GLY A N 1
ATOM 1577 C CA . GLY A 1 207 ? 7.852 -15.713 -2.261 1.00 91.94 207 GLY A CA 1
ATOM 1578 C C . GLY A 1 207 ? 8.064 -15.689 -3.785 1.00 91.94 207 GLY A C 1
ATOM 1579 O O . GLY A 1 207 ? 8.863 -16.452 -4.321 1.00 91.94 207 GLY A O 1
ATOM 1580 N N . ARG A 1 208 ? 7.436 -14.760 -4.524 1.00 92.44 208 ARG A N 1
ATOM 1581 C CA . ARG A 1 208 ? 7.587 -14.639 -5.993 1.00 92.44 208 ARG A CA 1
ATOM 1582 C C . ARG A 1 208 ? 9.032 -14.379 -6.456 1.00 92.44 208 ARG A C 1
ATOM 1584 O O . ARG A 1 208 ? 9.334 -14.531 -7.642 1.00 92.44 208 ARG A O 1
ATOM 1591 N N . THR A 1 209 ? 9.888 -13.865 -5.577 1.00 91.44 209 THR A N 1
ATOM 1592 C CA . THR A 1 209 ? 11.283 -13.524 -5.896 1.00 91.44 209 THR A CA 1
ATOM 1593 C C . THR A 1 209 ? 12.230 -14.708 -5.709 1.00 91.44 209 THR A C 1
ATOM 1595 O O . THR A 1 209 ? 13.223 -14.759 -6.426 1.00 91.44 209 THR A O 1
ATOM 1598 N N . GLU A 1 210 ? 11.879 -15.677 -4.859 1.00 92.88 210 GLU A N 1
ATOM 1599 C CA . GLU A 1 210 ? 12.715 -16.852 -4.568 1.00 92.88 210 GLU A CA 1
ATOM 1600 C C . GLU A 1 210 ? 12.910 -17.742 -5.800 1.00 92.88 210 GLU A C 1
ATOM 1602 O O . GLU A 1 210 ? 13.962 -18.342 -6.001 1.00 92.88 210 GLU A O 1
ATOM 1607 N N . LYS A 1 211 ? 11.913 -17.787 -6.694 1.00 93.75 211 LYS A N 1
ATOM 1608 C CA . LYS A 1 211 ? 12.010 -18.549 -7.942 1.00 93.75 211 LYS A CA 1
ATOM 1609 C C . LY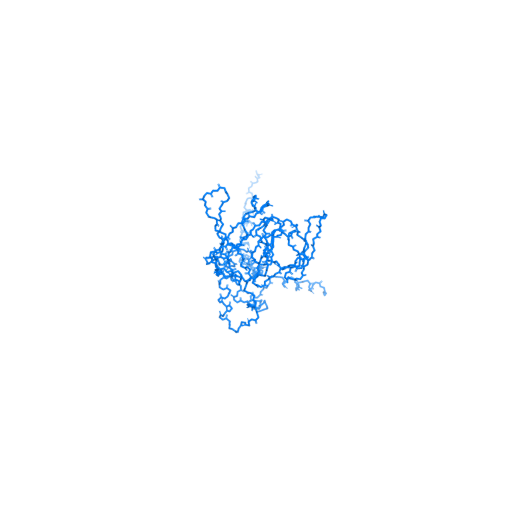S A 1 211 ? 12.961 -17.863 -8.942 1.00 93.75 211 LYS A C 1
ATOM 1611 O O . LYS A 1 211 ? 12.633 -16.770 -9.432 1.00 93.75 211 LYS A O 1
ATOM 1616 N N . PRO A 1 212 ? 14.070 -18.509 -9.361 1.00 94.31 212 PRO A N 1
ATOM 1617 C CA . PRO A 1 212 ? 15.000 -17.923 -10.319 1.00 94.31 212 PRO A CA 1
ATOM 1618 C C . PRO A 1 212 ? 14.371 -17.774 -11.712 1.00 94.31 212 PRO A C 1
ATOM 1620 O O . PRO A 1 212 ? 13.578 -18.599 -12.177 1.00 94.31 212 PRO A O 1
ATOM 1623 N N . MET A 1 213 ? 14.740 -16.702 -12.422 1.00 91.06 213 MET A N 1
ATOM 1624 C CA . MET A 1 213 ? 14.318 -16.488 -13.810 1.00 91.06 213 MET A CA 1
ATOM 1625 C C . MET A 1 213 ? 15.315 -17.151 -14.765 1.00 91.06 213 MET A C 1
ATOM 1627 O O . MET A 1 213 ? 16.308 -16.538 -15.136 1.00 91.06 213 MET A O 1
ATOM 1631 N N . LEU A 1 214 ? 15.025 -18.387 -15.175 1.00 95.31 214 LEU A N 1
ATOM 1632 C CA . LEU A 1 214 ? 15.910 -19.189 -16.033 1.00 95.31 214 LEU A CA 1
ATOM 1633 C C . LEU A 1 214 ? 15.979 -18.672 -17.481 1.00 95.31 214 LEU A C 1
ATOM 1635 O O . LEU A 1 214 ? 17.048 -18.568 -18.069 1.00 95.31 214 LEU A O 1
ATOM 1639 N N . LYS A 1 215 ? 14.825 -18.327 -18.070 1.00 96.44 215 LYS A N 1
ATOM 1640 C CA . LYS A 1 215 ? 14.715 -17.953 -19.490 1.00 96.44 215 LYS A CA 1
ATOM 1641 C C . LYS A 1 215 ? 14.646 -16.438 -19.684 1.00 96.44 215 LYS A C 1
ATOM 1643 O O . LYS A 1 215 ? 13.867 -15.749 -19.018 1.00 96.44 215 LYS A O 1
ATOM 1648 N N . ALA A 1 216 ? 15.354 -15.930 -20.695 1.00 94.69 216 ALA A N 1
ATOM 1649 C CA . ALA A 1 216 ? 15.278 -14.526 -21.109 1.00 94.69 216 ALA A CA 1
ATOM 1650 C C . ALA A 1 216 ? 13.859 -14.113 -21.555 1.00 94.69 216 ALA A C 1
ATOM 1652 O O . ALA A 1 216 ? 13.419 -13.002 -21.254 1.00 94.69 216 ALA A O 1
ATOM 1653 N N . GLY A 1 217 ? 13.107 -15.023 -22.188 1.00 96.50 217 GLY A N 1
ATOM 1654 C CA . GLY A 1 217 ? 11.706 -14.795 -22.568 1.00 96.50 217 GLY A CA 1
ATOM 1655 C C . GLY A 1 217 ? 10.800 -14.472 -21.372 1.00 96.50 217 GLY A C 1
ATOM 1656 O O . GLY A 1 217 ? 9.986 -13.550 -21.432 1.00 96.50 217 GLY A O 1
ATOM 1657 N N . ASN A 1 218 ? 11.010 -15.129 -20.227 1.00 94.44 218 ASN A N 1
ATOM 1658 C CA . ASN A 1 218 ? 10.240 -14.852 -19.008 1.00 94.44 218 ASN A CA 1
ATOM 1659 C C . ASN A 1 218 ? 10.505 -13.426 -18.502 1.00 94.44 218 ASN A C 1
ATOM 1661 O O . ASN A 1 218 ? 9.581 -12.707 -18.108 1.00 94.44 218 ASN A O 1
ATOM 1665 N N . ALA A 1 219 ? 11.766 -12.984 -18.557 1.00 94.19 219 ALA A N 1
ATOM 1666 C CA . ALA A 1 219 ? 12.130 -11.613 -18.222 1.00 94.19 219 ALA A CA 1
ATOM 1667 C C . ALA A 1 219 ? 11.509 -10.609 -19.208 1.00 94.19 219 ALA A C 1
ATOM 1669 O O . ALA A 1 219 ? 10.981 -9.582 -18.773 1.00 94.19 219 ALA A O 1
ATOM 1670 N N . TYR A 1 220 ? 11.502 -10.917 -20.509 1.00 95.44 220 TYR A N 1
ATOM 1671 C CA . TYR A 1 220 ? 10.850 -10.092 -21.526 1.00 95.44 220 TYR A CA 1
ATOM 1672 C C . TYR A 1 220 ? 9.368 -9.854 -21.196 1.00 95.44 220 TYR A C 1
ATOM 1674 O O . TYR A 1 220 ? 8.957 -8.700 -21.065 1.00 95.44 220 TYR A O 1
ATOM 1682 N N . HIS A 1 221 ? 8.580 -10.908 -20.951 1.00 94.56 221 HIS A N 1
ATOM 1683 C CA . HIS A 1 221 ? 7.155 -10.765 -20.618 1.00 94.56 221 HIS A CA 1
ATOM 1684 C C . HIS A 1 221 ? 6.919 -10.005 -19.303 1.00 94.56 221 HIS A C 1
ATOM 1686 O O . HIS A 1 221 ? 6.013 -9.170 -19.226 1.00 94.56 221 HIS A O 1
ATOM 1692 N N . LYS A 1 222 ? 7.780 -10.200 -18.294 1.00 94.06 222 LYS A N 1
ATOM 1693 C CA . LYS A 1 222 ? 7.735 -9.455 -17.022 1.00 94.06 222 LYS A CA 1
ATOM 1694 C C . LYS A 1 222 ? 7.926 -7.948 -17.212 1.00 94.06 222 LYS A C 1
ATOM 1696 O O . LYS A 1 222 ? 7.249 -7.156 -16.554 1.00 94.06 222 LYS A O 1
ATOM 1701 N N . TYR A 1 223 ? 8.867 -7.531 -18.060 1.00 94.81 223 TYR A N 1
ATOM 1702 C CA . TYR A 1 223 ? 9.139 -6.110 -18.299 1.00 94.81 223 TYR A CA 1
ATOM 1703 C C . TYR A 1 223 ? 8.219 -5.495 -19.362 1.00 94.81 223 TYR A C 1
ATOM 1705 O O . TYR A 1 223 ? 7.951 -4.295 -19.282 1.00 94.81 223 TYR A O 1
ATOM 1713 N N . LYS A 1 224 ? 7.659 -6.301 -20.277 1.00 94.06 224 LYS A N 1
ATOM 1714 C CA . LYS A 1 224 ? 6.691 -5.869 -21.302 1.00 94.06 224 LYS A CA 1
ATOM 1715 C C . LYS A 1 224 ? 5.476 -5.167 -20.693 1.00 94.06 224 LYS A C 1
ATOM 1717 O O . LYS A 1 224 ? 5.043 -4.146 -21.205 1.00 94.06 224 LYS A O 1
ATOM 1722 N N . VAL A 1 225 ? 4.969 -5.658 -19.561 1.00 94.25 225 VAL A N 1
ATOM 1723 C CA . VAL A 1 225 ? 3.812 -5.061 -18.863 1.00 94.25 225 VAL A CA 1
ATOM 1724 C C . VAL A 1 225 ? 4.163 -3.857 -17.974 1.00 94.25 225 VAL A C 1
ATOM 1726 O O . VAL A 1 225 ? 3.273 -3.217 -17.421 1.00 94.25 225 VAL A O 1
ATOM 1729 N N . LYS A 1 226 ? 5.453 -3.542 -17.792 1.00 93.88 226 LYS A N 1
ATOM 1730 C CA . LYS A 1 226 ? 5.925 -2.428 -16.950 1.00 93.88 226 LYS A CA 1
ATOM 1731 C C . LYS A 1 226 ? 6.329 -1.246 -17.826 1.00 93.88 226 LYS A C 1
ATOM 1733 O O . LYS A 1 226 ? 5.526 -0.780 -18.620 1.00 93.88 226 LYS A O 1
ATOM 1738 N N . ARG A 1 227 ? 7.547 -0.726 -17.693 1.00 93.75 227 ARG A N 1
ATOM 1739 C CA . ARG A 1 227 ? 8.129 0.209 -18.666 1.00 93.75 227 ARG A CA 1
ATOM 1740 C C . ARG A 1 227 ? 9.233 -0.498 -19.434 1.00 93.75 227 ARG A C 1
ATOM 1742 O O . ARG A 1 227 ? 9.793 -1.475 -18.936 1.00 93.75 227 ARG A O 1
ATOM 1749 N N . ASN A 1 228 ? 9.632 0.070 -20.566 1.00 91.94 228 ASN A N 1
ATOM 1750 C CA . ASN A 1 228 ? 10.786 -0.415 -21.311 1.00 91.94 228 ASN A CA 1
ATOM 1751 C C . ASN A 1 228 ? 12.103 -0.261 -20.508 1.00 91.94 228 ASN A C 1
ATOM 1753 O O . ASN A 1 228 ? 12.769 0.775 -20.526 1.00 91.94 228 ASN A O 1
ATOM 1757 N N . SER A 1 229 ? 12.493 -1.301 -19.770 1.00 90.25 229 SER A N 1
ATOM 1758 C CA . SER A 1 229 ? 13.743 -1.346 -18.994 1.00 90.25 229 SER A CA 1
ATOM 1759 C C . SER A 1 229 ? 14.634 -2.542 -19.317 1.00 90.25 229 SER A C 1
ATOM 1761 O O . SER A 1 229 ? 15.714 -2.659 -18.737 1.00 90.25 229 SER A O 1
ATOM 1763 N N . TRP A 1 230 ? 14.205 -3.406 -20.233 1.00 92.06 230 TRP A N 1
ATOM 1764 C CA . TRP A 1 230 ? 14.885 -4.637 -20.618 1.00 92.06 230 TRP A CA 1
ATOM 1765 C C . TRP A 1 230 ? 14.865 -4.770 -22.149 1.00 92.06 230 TRP A C 1
ATOM 1767 O O . TRP A 1 230 ? 13.839 -4.434 -22.738 1.00 92.06 230 TRP A O 1
ATOM 1777 N N . PRO A 1 231 ? 15.955 -5.220 -22.798 1.00 93.00 231 PRO A N 1
ATOM 1778 C CA . PRO A 1 231 ? 17.240 -5.636 -22.228 1.00 93.00 231 PRO A CA 1
ATOM 1779 C C . PRO A 1 231 ? 18.106 -4.460 -21.731 1.00 93.00 231 PRO A C 1
ATOM 1781 O O . PRO A 1 231 ? 17.909 -3.284 -22.077 1.00 93.00 231 PRO A O 1
ATOM 1784 N N . LYS A 1 232 ? 19.072 -4.766 -20.860 1.00 89.12 232 LYS A N 1
ATOM 1785 C CA . LYS A 1 232 ? 20.066 -3.804 -20.364 1.00 89.12 232 LYS A CA 1
ATOM 1786 C C . LYS A 1 232 ? 21.403 -4.078 -21.052 1.00 89.12 232 LYS A C 1
ATOM 1788 O O . LYS A 1 232 ? 21.957 -5.154 -20.896 1.00 89.12 232 LYS A O 1
ATOM 1793 N N . LYS A 1 233 ? 21.902 -3.096 -21.806 1.00 85.50 233 LYS A N 1
ATOM 1794 C CA . LYS A 1 233 ? 23.263 -3.113 -22.361 1.00 85.50 233 LYS A CA 1
ATOM 1795 C C . LYS A 1 233 ? 24.234 -2.585 -21.304 1.00 85.50 233 LYS A C 1
ATOM 1797 O O . LYS A 1 233 ? 23.900 -1.613 -20.623 1.00 85.50 233 LYS A O 1
ATOM 1802 N N . VAL A 1 234 ? 25.406 -3.205 -21.191 1.00 84.75 234 VAL A N 1
ATOM 1803 C CA . VAL A 1 234 ? 26.493 -2.747 -20.311 1.00 84.75 234 VAL A CA 1
ATOM 1804 C C . VAL A 1 234 ? 27.040 -1.417 -20.841 1.00 84.75 234 VAL A C 1
ATOM 1806 O O . VAL A 1 234 ? 27.223 -1.261 -22.050 1.00 84.75 234 VAL A O 1
ATOM 1809 N N . GLY A 1 235 ? 27.284 -0.451 -19.948 1.00 79.31 235 GLY A N 1
ATOM 1810 C CA . GLY A 1 235 ? 27.725 0.903 -20.314 1.00 79.31 235 GLY A CA 1
ATOM 1811 C C . GLY A 1 235 ? 29.012 0.916 -21.143 1.00 79.31 235 GLY A C 1
ATOM 1812 O O . GLY A 1 235 ? 29.081 1.635 -22.135 1.00 79.31 235 GLY A O 1
ATOM 1813 N N . LEU A 1 236 ? 29.964 0.038 -20.810 1.00 77.50 236 LEU A N 1
ATOM 1814 C CA . LEU A 1 236 ? 31.223 -0.136 -21.541 1.00 77.50 236 LEU A CA 1
ATOM 1815 C C . LEU A 1 236 ? 31.006 -0.526 -23.014 1.00 77.50 236 LEU A C 1
ATOM 1817 O O . LEU A 1 236 ? 31.604 0.060 -23.913 1.00 77.50 236 LEU A O 1
ATOM 1821 N N . ILE A 1 237 ? 30.101 -1.473 -23.274 1.00 76.00 237 ILE A N 1
ATOM 1822 C CA . ILE A 1 237 ? 29.782 -1.937 -24.634 1.00 76.00 237 ILE A CA 1
ATOM 1823 C C . ILE A 1 237 ? 29.098 -0.823 -25.437 1.00 76.00 237 ILE A C 1
ATOM 1825 O O . ILE A 1 237 ? 29.351 -0.656 -26.630 1.00 76.00 237 ILE A O 1
ATOM 1829 N N . ALA A 1 238 ? 28.233 -0.038 -24.790 1.00 69.69 238 ALA A N 1
ATOM 1830 C CA . ALA A 1 238 ? 27.593 1.106 -25.430 1.00 69.69 238 ALA A CA 1
ATOM 1831 C C . ALA A 1 238 ? 28.612 2.204 -25.776 1.00 69.69 238 ALA A C 1
ATOM 1833 O O . ALA A 1 238 ? 28.566 2.727 -26.884 1.00 69.69 238 ALA A O 1
ATOM 1834 N N . ALA A 1 239 ? 29.551 2.494 -24.869 1.00 66.44 239 ALA A N 1
ATOM 1835 C CA . ALA A 1 239 ? 30.607 3.486 -25.056 1.00 66.44 239 ALA A CA 1
ATOM 1836 C C . ALA A 1 239 ? 31.474 3.175 -26.283 1.00 66.44 239 ALA A C 1
ATOM 1838 O O . ALA A 1 239 ? 31.592 4.019 -27.170 1.00 66.44 239 ALA A O 1
ATOM 1839 N N . ARG A 1 240 ? 31.976 1.932 -26.373 1.00 64.06 240 ARG A N 1
ATOM 1840 C CA . ARG A 1 240 ? 32.825 1.453 -27.479 1.00 64.06 240 ARG A CA 1
ATOM 1841 C C . ARG A 1 240 ? 32.135 1.536 -28.844 1.00 64.06 240 ARG A C 1
ATOM 1843 O O . ARG A 1 240 ? 32.783 1.854 -29.827 1.00 64.06 240 ARG A O 1
ATOM 1850 N N . ARG A 1 241 ? 30.814 1.317 -28.912 1.00 60.56 241 ARG A N 1
ATOM 1851 C CA . ARG A 1 241 ? 30.034 1.447 -30.163 1.00 60.56 241 ARG A CA 1
ATOM 1852 C C . ARG A 1 241 ? 29.710 2.886 -30.562 1.00 60.56 241 ARG A C 1
ATOM 1854 O O . ARG A 1 241 ? 29.369 3.122 -31.714 1.00 60.56 241 ARG A O 1
ATOM 1861 N N . THR A 1 242 ? 29.699 3.827 -29.617 1.00 58.75 242 THR A N 1
ATOM 1862 C CA . THR A 1 242 ? 29.244 5.207 -29.876 1.00 58.75 242 THR A CA 1
ATOM 1863 C C . THR A 1 242 ? 30.358 6.247 -29.923 1.00 58.75 242 THR A C 1
ATOM 1865 O O . THR A 1 242 ? 30.053 7.415 -30.139 1.00 58.75 242 THR A O 1
ATOM 1868 N N . GLY A 1 243 ? 31.618 5.848 -29.729 1.00 52.66 243 GLY A N 1
ATOM 1869 C CA . GLY A 1 243 ? 32.812 6.651 -30.023 1.00 52.66 243 GLY A CA 1
ATOM 1870 C C . GLY A 1 243 ? 33.042 7.918 -29.188 1.00 52.66 243 GLY A C 1
ATOM 1871 O O . GLY A 1 243 ? 34.135 8.458 -29.237 1.00 52.66 243 GLY A O 1
ATOM 1872 N N . ARG A 1 244 ? 32.073 8.413 -28.408 1.00 52.91 244 ARG A N 1
ATOM 1873 C CA . ARG A 1 244 ? 32.225 9.603 -27.550 1.00 52.91 244 ARG A CA 1
ATOM 1874 C C . ARG A 1 244 ? 31.131 9.629 -26.482 1.00 52.91 244 ARG A C 1
ATOM 1876 O O . ARG A 1 244 ? 29.987 10.014 -26.740 1.00 52.91 244 ARG A O 1
ATOM 1883 N N . LEU A 1 245 ? 31.473 9.215 -25.263 1.00 50.66 245 LEU A N 1
ATOM 1884 C CA . LEU A 1 245 ? 30.676 9.552 -24.084 1.00 50.66 245 LEU A CA 1
ATOM 1885 C C . LEU A 1 245 ? 31.019 10.985 -23.665 1.00 50.66 245 LEU A C 1
ATOM 1887 O O . LEU A 1 245 ? 32.190 11.355 -23.579 1.00 50.66 245 LEU A O 1
ATOM 1891 N N . ARG A 1 246 ? 29.995 11.801 -23.404 1.00 44.12 246 ARG A N 1
ATOM 1892 C CA . ARG A 1 246 ? 30.164 13.144 -22.833 1.00 44.12 246 ARG A CA 1
ATOM 1893 C C . ARG A 1 246 ? 30.895 12.998 -21.486 1.00 44.12 246 ARG A C 1
ATOM 1895 O O . ARG A 1 246 ? 30.384 12.302 -20.614 1.00 44.12 246 ARG A O 1
ATOM 1902 N N . GLY A 1 247 ? 32.080 13.603 -21.351 1.00 48.34 247 GLY A N 1
ATOM 1903 C CA . GLY A 1 247 ? 32.845 13.652 -20.094 1.00 48.34 247 GLY A CA 1
ATOM 1904 C C . GLY A 1 247 ? 34.251 13.034 -20.096 1.00 48.34 247 GLY A C 1
ATOM 1905 O O . GLY A 1 247 ? 34.982 13.278 -19.148 1.00 48.34 247 GLY A O 1
ATOM 1906 N N . GLN A 1 248 ? 34.669 12.287 -21.128 1.00 46.44 248 GLN A N 1
ATOM 1907 C CA . GLN A 1 248 ? 36.046 11.741 -21.183 1.00 46.44 248 GLN A CA 1
ATOM 1908 C C . GLN A 1 248 ? 37.025 12.570 -22.027 1.00 46.44 248 GLN A C 1
ATOM 1910 O O . GLN A 1 248 ? 38.227 12.480 -21.819 1.00 46.44 248 GLN A O 1
ATOM 1915 N N . ALA A 1 249 ? 36.541 13.406 -22.950 1.00 43.28 249 ALA A N 1
ATOM 1916 C CA . ALA A 1 249 ? 37.430 14.233 -23.774 1.00 43.28 249 ALA A CA 1
ATOM 1917 C C . ALA A 1 249 ? 38.065 15.404 -22.995 1.00 43.28 249 ALA A C 1
ATOM 1919 O O . ALA A 1 249 ? 39.141 15.859 -23.359 1.00 43.28 249 ALA A O 1
ATOM 1920 N N . ALA A 1 250 ? 37.435 15.869 -21.908 1.00 43.94 250 ALA A N 1
ATOM 1921 C CA . ALA A 1 250 ? 37.933 17.013 -21.138 1.00 43.94 250 ALA A CA 1
ATOM 1922 C C . ALA A 1 250 ? 39.124 16.669 -20.223 1.00 43.94 250 ALA A C 1
ATOM 1924 O O . ALA A 1 250 ? 39.906 17.548 -19.889 1.00 43.94 250 ALA A O 1
ATOM 1925 N N . THR A 1 251 ? 39.296 15.401 -19.833 1.00 43.69 251 THR A N 1
ATOM 1926 C CA . THR A 1 251 ? 40.395 14.974 -18.944 1.00 43.69 251 THR A CA 1
ATOM 1927 C C . THR A 1 251 ? 41.700 14.681 -19.684 1.00 43.69 251 THR A C 1
ATOM 1929 O O . THR A 1 251 ? 42.748 14.607 -19.051 1.00 43.69 251 THR A O 1
ATOM 1932 N N . ALA A 1 252 ? 41.655 14.512 -21.010 1.00 39.22 252 ALA A N 1
ATOM 1933 C CA . ALA A 1 252 ? 42.854 14.314 -21.824 1.00 39.22 252 ALA A CA 1
ATOM 1934 C C . ALA A 1 252 ? 43.554 15.641 -22.165 1.00 39.22 252 ALA A C 1
ATOM 1936 O O . ALA A 1 252 ? 44.776 15.668 -22.253 1.00 39.22 252 ALA A O 1
ATOM 1937 N N . ALA A 1 253 ? 42.801 16.741 -22.293 1.00 42.16 253 ALA A N 1
ATOM 1938 C CA . ALA A 1 253 ? 43.361 18.057 -22.603 1.00 42.16 253 ALA A CA 1
ATOM 1939 C C . ALA A 1 253 ? 44.155 18.656 -21.426 1.00 42.16 253 ALA A C 1
ATOM 1941 O O . ALA A 1 253 ? 45.212 19.231 -21.633 1.00 42.16 253 ALA A O 1
ATOM 1942 N N . SER A 1 254 ? 43.732 18.432 -20.176 1.00 46.75 254 SER A N 1
ATOM 1943 C CA . SER A 1 254 ? 44.390 19.018 -18.995 1.00 46.75 254 SER A CA 1
ATOM 1944 C C . SER A 1 254 ? 45.696 18.333 -18.563 1.00 46.75 254 SER A C 1
ATOM 1946 O O . SER A 1 254 ? 46.253 18.692 -17.528 1.00 46.75 254 SER A O 1
ATOM 1948 N N . LYS A 1 255 ? 46.144 17.286 -19.271 1.00 43.31 255 LYS A N 1
ATOM 1949 C CA . LYS A 1 255 ? 47.417 16.594 -18.993 1.00 43.31 255 LYS A CA 1
ATOM 1950 C C . LYS A 1 255 ? 48.557 17.030 -19.911 1.00 43.31 255 LYS A C 1
ATOM 1952 O O . LYS A 1 255 ? 49.694 16.692 -19.611 1.00 43.31 255 LYS A O 1
ATOM 1957 N N . VAL A 1 256 ? 48.260 17.745 -20.994 1.00 49.16 256 VAL A N 1
ATOM 1958 C CA . VAL A 1 256 ? 49.276 18.207 -21.952 1.00 49.16 256 VAL A CA 1
ATOM 1959 C C . VAL A 1 256 ? 49.929 19.512 -21.478 1.00 49.16 256 VAL A C 1
ATOM 1961 O O . VAL A 1 256 ? 51.101 19.722 -21.743 1.00 49.16 256 VAL A O 1
ATOM 1964 N N . ASP A 1 257 ? 49.240 20.308 -20.656 1.00 48.72 257 ASP A N 1
ATOM 1965 C CA . ASP A 1 257 ? 49.742 21.607 -20.169 1.00 48.72 257 ASP A CA 1
ATOM 1966 C C . ASP A 1 257 ? 50.595 21.522 -18.880 1.00 48.72 257 ASP A C 1
ATOM 1968 O O . ASP A 1 257 ? 50.834 22.529 -18.215 1.00 48.72 257 ASP A O 1
ATOM 1972 N N . LYS A 1 258 ? 51.016 20.318 -18.467 1.00 49.28 258 LYS A N 1
ATOM 1973 C CA . LYS A 1 258 ? 51.878 20.089 -17.284 1.00 49.28 258 LYS A CA 1
ATOM 1974 C C . LYS A 1 258 ? 53.090 19.199 -17.593 1.00 49.28 258 LYS A C 1
ATOM 1976 O O . LYS A 1 258 ? 53.459 18.361 -16.768 1.00 49.28 258 LYS A O 1
ATOM 1981 N N . ALA A 1 259 ? 53.678 19.369 -18.772 1.00 40.94 259 ALA A N 1
ATOM 1982 C CA . ALA A 1 259 ? 54.995 18.845 -19.121 1.00 40.94 259 ALA A CA 1
ATOM 1983 C C . ALA A 1 259 ? 55.874 19.995 -19.613 1.00 40.94 259 ALA A C 1
ATOM 1985 O O . ALA A 1 259 ? 55.332 20.850 -20.348 1.00 40.94 259 ALA A O 1
#

Organism: Physcomitrium patens (NCBI:txid3218)

Foldseek 3Di:
DDDDPPPPVVVVVVVVVVVVVVVVPPPPVPVVVPDFDDDPVNVCVVCDLQDWQCPQFPDDAFADFDDPCQEPHKWKWFFQDWADGQLALFIWTFTWTQDPPDRDIDTHIHQDFPPDDGGDIEIHHDHDDQDAFHKHQQLNDDAQFKWAQWDQAARNRGDAQRHAQWIKGFHDADPVVQWTWIQGSVRDIDIGRSRIMTGGHHGHNPPPVVDDDPDPVVVVSSCVNTGPPPDDDDPVVVCVVRVDHPPPVVVVVVVVVPD

Sequence (259 aa):
MHNNRVGYFTFFIDLLNSLYLLLQGLCVCGLAAAMGRVIRAQRKGAGSIFRSHTHRRKGPAQFRSLDYAERNGYIKGVVSEVVHDSGRGAPLCKVTFRHPFRFKRQKERFIAAEGMYSGQFVYCGKKATLSIGNVLPLRSVPEGAVVCNVEHRMGDRGAFARASGDYAIVVSHNVDSGTTRIKLPSGAKKVVPSGCRAMVGQVAGGGRTEKPMLKAGNAYHKYKVKRNSWPKKVGLIAARRTGRLRGQAATAASKVDKA

Radius of gyration: 31.78 Å; chains: 1; bounding box: 83×90×80 Å

Secondary structure (DSSP, 8-state):
----SSHHHHHHHHHHHHHHHHHT---GGGGGGGSPBPPHHHHTTTTSTTSB--TT------PPP--HHHHHS-EEEEEEEEEPPTT-SS-EEEEEEE-SSSS-EEEEEEEPBTT--TT-EEEESTT--S-TT-EEEGGGSPTT-EEESB-SSTTSS--BS-STT--EEEEEEETTTTEEEEE-TTS-EEEEETTSEEEESPBSSTTTTTS----HHHHHHHHHTSBS--S---HHHHHHHHS-BTTSSHHHHTTTTT-

InterPro domains:
  IPR002171 Large ribosomal subunit protein uL2 [PTHR13691] (37-227)
  IPR008991 Translation protein SH3-like domain superfamily [SSF50104] (133-236)
  IPR012340 Nucleic acid-binding, OB-fold [G3DSA:2.40.50.140] (35-120)
  IPR012340 Nucleic acid-binding, OB-fold [SSF50249] (32-131)
  IPR014722 Large ribosomal subunit protein uL2, domain 2 [G3DSA:2.30.30.30] (124-203)
  IPR014726 Large ribosomal subunit protein uL2, domain 3 [G3DSA:4.10.950.10] (204-233)
  IPR022666 Large ribosomal subunit protein uL2, RNA-binding domain [PF00181] (36-124)
  IPR022666 Large ribosomal subunit protein uL2, RNA-binding domain [SM01383] (45-124)
  IPR022669 Large ribosomal subunit protein uL2, C-terminal [PF03947] (132-235)
  IPR022669 Large ribosomal subunit protein uL2, C-terminal [SM01382] (130-245)

pLDDT: mean 83.79, std 19.15, range [33.34, 97.31]